Protein AF-A0A355EVW2-F1 (afdb_monomer_lite)

pLDDT: mean 81.89, std 12.01, range [52.44, 96.62]

Structure (mmCIF, N/CA/C/O backbone):
data_AF-A0A355EVW2-F1
#
_entry.id   AF-A0A355EVW2-F1
#
loop_
_atom_site.group_PDB
_atom_site.id
_atom_site.type_symbol
_atom_site.label_atom_id
_atom_site.label_alt_id
_atom_site.label_comp_id
_atom_site.label_asym_id
_atom_site.label_entity_id
_atom_site.label_seq_id
_atom_site.pdbx_PDB_ins_code
_atom_site.Cartn_x
_atom_site.Cartn_y
_atom_site.Cartn_z
_atom_site.occupancy
_atom_site.B_iso_or_equiv
_atom_site.auth_seq_id
_atom_site.auth_comp_id
_atom_site.auth_asym_id
_atom_site.auth_atom_id
_atom_site.pdbx_PDB_model_num
ATOM 1 N N . MET A 1 1 ? -16.256 -27.413 -37.150 1.00 53.38 1 MET A N 1
ATOM 2 C CA . MET A 1 1 ? -16.469 -27.461 -35.682 1.00 53.38 1 MET A CA 1
ATOM 3 C C . MET A 1 1 ? -15.636 -26.454 -34.868 1.00 53.38 1 MET A C 1
ATOM 5 O O . MET A 1 1 ? -16.034 -26.153 -33.753 1.00 53.38 1 MET A O 1
ATOM 9 N N . ALA A 1 2 ? -14.545 -25.864 -35.385 1.00 57.44 2 ALA A N 1
ATOM 10 C CA . ALA A 1 2 ? -13.715 -24.917 -34.615 1.00 57.44 2 ALA A CA 1
ATOM 11 C C . ALA A 1 2 ? -14.370 -23.542 -34.327 1.00 57.44 2 ALA A C 1
ATOM 13 O O . ALA A 1 2 ? -14.211 -23.025 -33.227 1.00 57.44 2 ALA A O 1
ATOM 14 N N . ARG A 1 3 ? -15.157 -22.977 -35.263 1.00 55.31 3 ARG A N 1
ATOM 15 C CA . ARG A 1 3 ? -15.756 -21.625 -35.135 1.00 55.31 3 ARG A CA 1
ATOM 16 C C . ARG A 1 3 ? -16.762 -21.470 -33.982 1.00 55.31 3 ARG A C 1
ATOM 18 O O . ARG A 1 3 ? -16.823 -20.407 -33.377 1.00 55.31 3 ARG A O 1
ATOM 25 N N . ALA A 1 4 ? -17.508 -22.524 -33.643 1.00 60.47 4 ALA A N 1
ATOM 26 C CA . ALA A 1 4 ? -18.504 -22.479 -32.565 1.00 60.47 4 ALA A CA 1
ATOM 27 C C . ALA A 1 4 ? -17.866 -22.425 -31.161 1.00 60.47 4 ALA A C 1
ATOM 29 O O . ALA A 1 4 ? -18.427 -21.848 -30.234 1.00 60.47 4 ALA A O 1
ATOM 30 N N . ARG A 1 5 ? -16.658 -22.988 -30.997 1.00 61.00 5 ARG A N 1
ATOM 31 C CA . ARG A 1 5 ? -15.937 -23.016 -29.711 1.00 61.00 5 ARG A CA 1
ATOM 32 C C . ARG A 1 5 ? -15.290 -21.666 -29.382 1.00 61.00 5 ARG A C 1
ATOM 34 O O . ARG A 1 5 ? -15.185 -21.308 -28.212 1.00 61.00 5 ARG A O 1
ATOM 41 N N . THR A 1 6 ? -14.884 -20.919 -30.411 1.00 63.94 6 THR A N 1
ATOM 42 C CA . THR A 1 6 ? -14.265 -19.591 -30.289 1.00 63.94 6 THR A CA 1
ATOM 43 C C . THR A 1 6 ? -15.282 -18.522 -29.889 1.00 63.94 6 THR A C 1
ATOM 45 O O . THR A 1 6 ? -14.971 -17.694 -29.039 1.00 63.94 6 THR A O 1
ATOM 48 N N . GLN A 1 7 ? -16.509 -18.583 -30.420 1.00 70.94 7 GLN A N 1
ATOM 49 C CA . GLN A 1 7 ? -17.586 -17.647 -30.062 1.00 70.94 7 GLN A CA 1
ATOM 50 C C . GLN A 1 7 ? -17.929 -17.722 -28.566 1.00 70.94 7 GLN A C 1
ATOM 52 O O . GLN A 1 7 ? -17.868 -16.712 -27.872 1.00 70.94 7 GLN A O 1
ATOM 57 N N . GLY A 1 8 ? -18.104 -18.929 -28.014 1.00 80.75 8 GLY A N 1
ATOM 58 C CA . GLY A 1 8 ? -18.384 -19.089 -26.582 1.00 80.75 8 GLY A CA 1
ATOM 59 C C . GLY A 1 8 ? -17.241 -18.667 -25.641 1.00 80.75 8 GLY A C 1
ATOM 60 O O . GLY A 1 8 ? -17.490 -18.383 -24.471 1.00 80.75 8 GLY A O 1
ATOM 61 N N . PHE A 1 9 ? -15.986 -18.628 -26.106 1.00 82.19 9 PHE A N 1
ATOM 62 C CA . PHE A 1 9 ? -14.862 -18.098 -25.319 1.00 82.19 9 PHE A CA 1
ATOM 63 C C . PHE A 1 9 ? -14.855 -16.567 -25.297 1.00 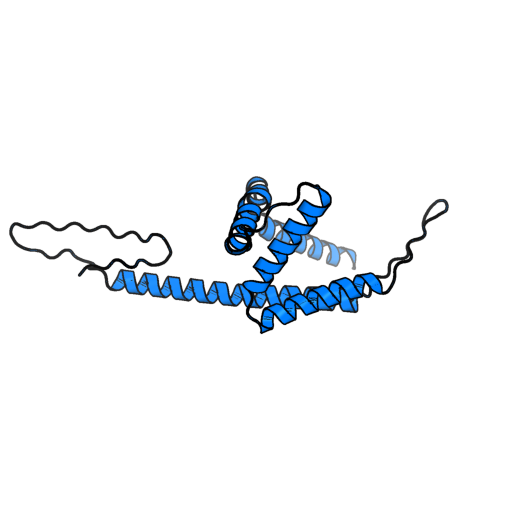82.19 9 PHE A C 1
ATOM 65 O O . PHE A 1 9 ? -14.680 -15.980 -24.230 1.00 82.19 9 PHE A O 1
ATOM 72 N N . LEU A 1 10 ? -15.114 -15.931 -26.441 1.00 84.56 10 LEU A N 1
ATOM 73 C CA . LEU A 1 10 ? -15.220 -14.475 -26.541 1.00 84.56 10 LEU A CA 1
ATOM 74 C C . LEU A 1 10 ? -16.389 -13.941 -25.704 1.00 84.56 10 LEU A C 1
ATOM 76 O O . LEU A 1 10 ? -16.204 -12.986 -24.956 1.00 84.56 10 LEU A O 1
ATOM 80 N N . ASP A 1 11 ? -17.536 -14.626 -25.708 1.00 86.44 11 ASP A N 1
ATOM 81 C CA . ASP A 1 11 ? -18.694 -14.250 -24.883 1.00 86.44 11 ASP A CA 1
ATOM 82 C C . ASP A 1 11 ? -18.424 -14.386 -23.374 1.00 86.44 11 ASP A C 1
ATOM 84 O O . ASP A 1 11 ? -18.995 -13.663 -22.553 1.00 86.44 11 ASP A O 1
ATOM 88 N N . ARG A 1 12 ? -17.555 -15.325 -22.973 1.00 84.62 12 ARG A N 1
ATOM 89 C CA . ARG A 1 12 ? -17.099 -15.457 -21.578 1.00 84.62 12 ARG A CA 1
ATOM 90 C C . ARG A 1 12 ? -16.122 -14.350 -21.200 1.00 84.62 12 ARG A C 1
ATOM 92 O O . ARG A 1 12 ? -16.288 -13.763 -20.137 1.00 84.62 12 ARG A O 1
ATOM 99 N N . LEU A 1 13 ? -15.155 -14.036 -22.063 1.00 86.19 13 LEU A N 1
ATOM 100 C CA . LEU A 1 13 ? -14.220 -12.931 -21.840 1.00 86.19 13 LEU A CA 1
ATOM 101 C C . LEU A 1 13 ? -14.939 -11.585 -21.778 1.00 86.19 13 LEU A C 1
ATOM 103 O O . LEU A 1 13 ? -14.628 -10.773 -20.917 1.00 86.19 13 LEU A O 1
ATOM 107 N N . GLN A 1 14 ? -15.921 -11.356 -22.648 1.00 86.62 14 GLN A N 1
ATOM 108 C CA . GLN A 1 14 ? -16.671 -10.106 -22.666 1.00 86.62 14 GLN A CA 1
ATOM 109 C C . GLN A 1 14 ? -17.565 -9.956 -21.430 1.00 86.62 14 GLN A C 1
ATOM 111 O O . GLN A 1 14 ? -17.717 -8.844 -20.930 1.00 86.62 14 GLN A O 1
ATOM 116 N N . ARG A 1 15 ? -18.143 -11.054 -20.919 1.00 86.81 15 ARG A N 1
ATOM 117 C CA . ARG A 1 15 ? -18.843 -11.048 -19.624 1.00 86.81 15 ARG A CA 1
ATOM 118 C C . ARG A 1 15 ? -17.885 -10.775 -18.475 1.00 86.81 15 ARG A C 1
ATOM 120 O O . ARG A 1 15 ? -18.097 -9.809 -17.766 1.00 86.81 15 ARG A O 1
ATOM 127 N N . PHE A 1 16 ? -16.781 -11.514 -18.383 1.00 84.38 16 PHE A N 1
ATOM 128 C CA . PHE A 1 16 ? -15.761 -11.292 -17.357 1.00 84.38 16 PHE A CA 1
ATOM 129 C C . PHE A 1 16 ? -15.231 -9.853 -17.360 1.00 84.38 16 PHE A C 1
ATOM 131 O O . PHE A 1 16 ? -15.160 -9.215 -16.317 1.00 84.38 16 PHE A O 1
ATOM 138 N N . PHE A 1 17 ? -14.892 -9.318 -18.536 1.00 83.12 17 PHE A N 1
ATOM 139 C CA . PHE A 1 17 ? -14.393 -7.954 -18.658 1.00 83.12 17 PHE A CA 1
ATOM 140 C C . PHE A 1 17 ? -15.451 -6.942 -18.229 1.00 83.12 17 PHE A C 1
ATOM 142 O O . PHE A 1 17 ? -15.124 -5.992 -17.527 1.00 83.12 17 PHE A O 1
ATOM 149 N N . ARG A 1 18 ? -16.718 -7.157 -18.605 1.00 83.06 18 ARG A N 1
ATOM 150 C CA . ARG A 1 18 ? -17.843 -6.324 -18.172 1.00 83.06 18 ARG A CA 1
ATOM 151 C C . ARG A 1 18 ? -18.035 -6.396 -16.662 1.00 83.06 18 ARG A C 1
ATOM 153 O O . ARG A 1 18 ? -18.143 -5.347 -16.057 1.00 83.06 18 ARG A O 1
ATOM 160 N N . ASP A 1 19 ? -18.002 -7.577 -16.060 1.00 83.38 19 ASP A N 1
ATOM 161 C CA . ASP A 1 19 ? -18.157 -7.758 -14.612 1.00 83.38 19 ASP A CA 1
ATOM 162 C C . ASP A 1 19 ? -16.993 -7.112 -13.838 1.00 83.38 19 ASP A C 1
ATOM 164 O O . ASP A 1 19 ? -17.207 -6.463 -12.819 1.00 83.38 19 ASP A O 1
ATOM 168 N N . TYR A 1 20 ? -15.767 -7.212 -14.364 1.00 78.25 20 TYR A N 1
ATOM 169 C CA . TYR A 1 20 ? -14.564 -6.618 -13.773 1.00 78.25 20 TYR A CA 1
ATOM 170 C C . TYR A 1 20 ? -14.529 -5.086 -13.903 1.00 78.25 20 TYR A C 1
ATOM 172 O O . TYR A 1 20 ? -14.093 -4.387 -12.991 1.00 78.25 20 TYR A O 1
ATOM 180 N N . THR A 1 21 ? -14.989 -4.546 -15.036 1.00 79.50 21 THR A N 1
ATOM 181 C CA . THR A 1 21 ? -14.953 -3.099 -15.323 1.00 79.50 21 THR A CA 1
ATOM 182 C C . THR A 1 21 ? -16.255 -2.369 -15.003 1.00 79.50 21 THR A C 1
ATOM 184 O O . THR A 1 21 ? -16.253 -1.141 -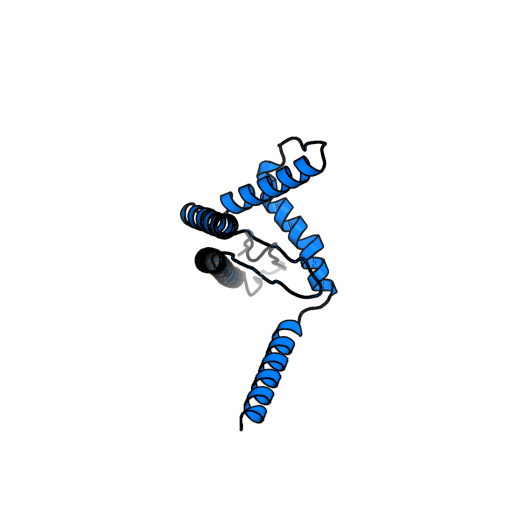14.980 1.00 79.50 21 THR A O 1
ATOM 187 N N . ALA A 1 22 ? -17.352 -3.072 -14.701 1.00 75.94 22 ALA A N 1
ATOM 188 C CA . ALA A 1 22 ? -18.663 -2.473 -14.426 1.00 75.94 22 ALA A CA 1
ATOM 189 C C . ALA A 1 22 ? -18.643 -1.473 -13.258 1.00 75.94 22 ALA A C 1
ATOM 191 O O . ALA A 1 22 ? -19.445 -0.543 -13.241 1.00 75.94 22 ALA A O 1
ATOM 192 N N . GLY A 1 23 ? -17.719 -1.636 -12.305 1.00 71.38 23 GLY A N 1
ATOM 193 C CA . GLY A 1 23 ? -17.519 -0.705 -11.190 1.00 71.38 23 GLY A CA 1
ATOM 194 C C . GLY A 1 23 ? -16.507 0.417 -11.451 1.00 71.38 23 GLY A C 1
ATOM 195 O O . GLY A 1 23 ? -16.335 1.278 -10.594 1.00 71.38 23 GLY A O 1
ATOM 196 N N . MET A 1 24 ? -15.813 0.429 -12.595 1.00 71.62 24 MET A N 1
ATOM 197 C CA . MET A 1 24 ? -14.724 1.374 -12.863 1.00 71.62 24 MET A CA 1
ATOM 198 C C . MET A 1 24 ? -15.226 2.604 -13.627 1.00 71.62 24 MET A C 1
ATOM 200 O O . MET A 1 24 ? -15.403 2.574 -14.844 1.00 71.62 24 MET A O 1
ATOM 204 N N . ASN A 1 25 ? -15.408 3.728 -12.929 1.00 79.62 25 ASN A N 1
ATOM 205 C CA . ASN A 1 25 ? -15.644 5.018 -13.577 1.00 79.62 25 ASN A CA 1
ATOM 206 C C . ASN A 1 25 ? -14.309 5.636 -14.039 1.00 79.62 25 ASN A C 1
ATOM 208 O O . ASN A 1 25 ? -13.293 5.543 -13.347 1.00 79.62 25 ASN A O 1
ATOM 212 N N . SER A 1 26 ? -14.301 6.357 -15.162 1.00 73.00 26 SER A N 1
ATOM 213 C CA . SER A 1 26 ? -13.119 7.103 -15.633 1.00 73.00 26 SER A CA 1
ATOM 214 C C . SER A 1 26 ? -12.638 8.144 -14.612 1.00 73.00 26 SER A C 1
ATOM 216 O O . SER A 1 26 ? -11.444 8.431 -14.513 1.00 73.00 26 SER A O 1
ATOM 218 N N . ARG A 1 27 ? -13.560 8.663 -13.791 1.00 78.25 27 ARG A N 1
ATOM 219 C CA . ARG A 1 27 ? -13.249 9.535 -12.648 1.00 78.25 27 ARG A CA 1
ATOM 220 C C . ARG A 1 27 ? -12.501 8.810 -11.529 1.00 78.25 27 ARG A C 1
ATOM 222 O O . ARG A 1 27 ? -11.626 9.418 -10.920 1.00 78.25 27 ARG A O 1
ATOM 229 N N . ASP A 1 28 ? -12.807 7.542 -11.278 1.00 75.56 28 ASP A N 1
ATOM 230 C CA . ASP A 1 28 ? -12.156 6.755 -10.225 1.00 75.56 28 ASP A CA 1
ATOM 231 C C . ASP A 1 28 ? -10.755 6.315 -10.656 1.00 75.56 28 ASP A C 1
ATOM 233 O O . ASP A 1 28 ? -9.809 6.435 -9.881 1.00 75.56 28 ASP A O 1
ATOM 237 N N . LEU A 1 29 ? -10.580 5.961 -11.935 1.00 75.56 29 LEU A N 1
ATOM 238 C CA . LEU A 1 29 ? -9.254 5.772 -12.533 1.00 75.56 29 LEU A CA 1
ATOM 239 C C . LEU A 1 29 ? -8.381 7.023 -12.390 1.00 75.56 29 LEU A C 1
ATOM 241 O O . LEU A 1 29 ? -7.224 6.936 -11.987 1.00 75.56 29 LEU A O 1
ATOM 245 N N . ARG A 1 30 ? -8.935 8.205 -12.677 1.00 78.00 30 ARG A N 1
ATOM 246 C CA . ARG A 1 30 ? -8.186 9.459 -12.550 1.00 78.00 30 ARG A CA 1
ATOM 247 C C . ARG A 1 30 ? -7.806 9.765 -11.098 1.00 78.00 30 ARG A C 1
ATOM 249 O O . ARG A 1 30 ? -6.690 10.209 -10.844 1.00 78.00 30 ARG A O 1
ATOM 256 N N . ARG A 1 31 ? -8.695 9.480 -10.141 1.00 77.12 31 ARG A N 1
ATOM 257 C CA . ARG A 1 31 ? -8.412 9.619 -8.701 1.00 77.12 31 ARG A CA 1
ATOM 258 C C . ARG A 1 31 ? -7.278 8.704 -8.239 1.00 77.12 31 ARG A C 1
ATOM 260 O O . ARG A 1 31 ? -6.411 9.181 -7.509 1.00 77.12 31 ARG A O 1
ATOM 267 N N . LEU A 1 32 ? -7.244 7.460 -8.724 1.00 77.31 32 LEU A N 1
ATOM 268 C CA . LEU A 1 32 ? -6.181 6.500 -8.422 1.00 77.31 32 LEU A CA 1
ATOM 269 C C . LEU A 1 32 ? -4.800 7.033 -8.845 1.00 77.31 32 LEU A C 1
ATOM 271 O O . LEU A 1 32 ? -3.840 6.979 -8.077 1.00 77.31 32 LEU A O 1
ATOM 275 N N . PHE A 1 33 ? -4.706 7.587 -10.058 1.00 75.44 33 PHE A N 1
ATOM 276 C CA . PHE A 1 33 ? -3.440 8.087 -10.603 1.00 75.44 33 PHE A CA 1
ATOM 277 C C . PHE A 1 33 ? -3.013 9.450 -10.050 1.00 75.44 33 PHE A C 1
ATOM 279 O O . PHE A 1 33 ? -1.820 9.673 -9.875 1.00 75.44 33 PHE A O 1
ATOM 286 N N . GLU A 1 34 ? -3.943 10.371 -9.790 1.00 79.38 34 GLU A N 1
ATOM 287 C CA . GLU A 1 34 ? -3.584 11.724 -9.344 1.00 79.38 34 GLU A CA 1
ATOM 288 C C . GLU A 1 34 ? -3.503 11.827 -7.816 1.00 79.38 34 GLU A C 1
ATOM 290 O O . GLU A 1 34 ? -2.508 12.310 -7.277 1.00 79.38 34 GLU A O 1
ATOM 295 N N . ARG A 1 35 ? -4.537 11.377 -7.096 1.00 73.75 35 ARG A N 1
ATOM 296 C CA . ARG A 1 35 ? -4.661 11.615 -5.651 1.00 73.75 35 ARG A CA 1
ATOM 297 C C . ARG A 1 35 ? -4.063 10.482 -4.833 1.00 73.75 35 ARG A C 1
ATOM 299 O O . ARG A 1 35 ? -3.284 10.746 -3.920 1.00 73.75 35 ARG A O 1
ATOM 306 N N . ASP A 1 36 ? -4.380 9.236 -5.169 1.00 75.50 36 ASP A N 1
ATOM 307 C CA . ASP A 1 36 ? -3.926 8.095 -4.369 1.00 75.50 36 ASP A CA 1
ATOM 308 C C . ASP A 1 36 ? -2.436 7.824 -4.567 1.00 75.50 36 ASP A C 1
ATOM 310 O O . ASP A 1 36 ? -1.732 7.571 -3.591 1.00 75.50 36 ASP A O 1
ATOM 314 N N . ALA A 1 37 ? -1.916 7.985 -5.788 1.00 77.56 37 ALA A N 1
ATOM 315 C CA . ALA A 1 37 ? -0.478 7.913 -6.043 1.00 77.56 37 ALA A CA 1
ATOM 316 C C . ALA A 1 37 ? 0.304 9.016 -5.305 1.00 77.56 37 ALA A C 1
ATOM 318 O O . ALA A 1 37 ? 1.353 8.739 -4.721 1.00 77.56 37 ALA A O 1
ATOM 319 N N . ALA A 1 38 ? -0.216 10.250 -5.275 1.00 78.56 38 ALA A N 1
ATOM 320 C CA . ALA A 1 38 ? 0.403 11.354 -4.541 1.00 78.56 38 ALA A CA 1
ATOM 321 C C . ALA A 1 38 ? 0.374 11.119 -3.022 1.00 78.56 38 ALA A C 1
ATOM 323 O O . ALA A 1 38 ? 1.383 11.324 -2.347 1.00 78.56 38 ALA A O 1
ATOM 324 N N . ASN A 1 39 ? -0.749 10.627 -2.491 1.00 80.06 39 ASN A N 1
ATOM 325 C CA . ASN A 1 39 ? -0.875 10.256 -1.082 1.00 80.06 39 ASN A CA 1
ATOM 326 C C . ASN A 1 39 ? 0.073 9.109 -0.715 1.00 80.06 39 ASN A C 1
ATOM 328 O O . ASN A 1 39 ? 0.766 9.182 0.298 1.00 80.06 39 ASN A O 1
ATOM 332 N N . ALA A 1 40 ? 0.142 8.069 -1.549 1.00 79.06 40 ALA A N 1
ATOM 333 C CA . ALA A 1 40 ? 1.049 6.945 -1.356 1.00 79.06 40 ALA A CA 1
ATOM 334 C C . ALA A 1 40 ? 2.505 7.417 -1.349 1.00 79.06 40 ALA A C 1
ATOM 336 O O . ALA A 1 40 ? 3.247 7.085 -0.426 1.00 79.06 40 ALA A O 1
ATOM 337 N N . TYR A 1 41 ? 2.896 8.251 -2.317 1.00 77.94 41 TYR A N 1
ATOM 338 C CA . TYR A 1 41 ? 4.225 8.851 -2.354 1.00 77.94 41 TYR A CA 1
ATOM 339 C C . TYR A 1 41 ? 4.513 9.652 -1.080 1.00 77.94 41 TYR A C 1
ATOM 341 O O . TYR A 1 41 ? 5.496 9.366 -0.405 1.00 77.94 41 TYR A O 1
ATOM 349 N N . ALA A 1 42 ? 3.624 10.566 -0.683 1.00 81.12 42 ALA A N 1
ATOM 350 C CA . ALA A 1 42 ? 3.786 11.372 0.527 1.00 81.12 42 ALA A CA 1
ATOM 351 C C . ALA A 1 42 ? 3.939 10.514 1.796 1.00 81.12 42 ALA A C 1
ATOM 353 O O . ALA A 1 42 ? 4.765 10.811 2.658 1.00 81.12 42 ALA A O 1
ATOM 354 N N . VAL A 1 43 ? 3.183 9.419 1.904 1.00 81.25 43 VAL A N 1
ATOM 355 C CA . VAL A 1 43 ? 3.251 8.465 3.022 1.00 81.25 43 VAL A CA 1
ATOM 356 C C . VAL A 1 43 ? 4.544 7.639 3.007 1.00 81.25 43 VAL A C 1
ATOM 358 O O . VAL A 1 43 ? 5.022 7.233 4.069 1.00 81.25 43 VAL A O 1
ATOM 361 N N . LEU A 1 44 ? 5.117 7.363 1.835 1.00 79.00 44 LEU A N 1
ATOM 362 C CA . LEU A 1 44 ? 6.395 6.656 1.685 1.00 79.00 44 LEU A CA 1
ATOM 363 C C . LEU A 1 44 ? 7.594 7.573 1.947 1.00 79.00 44 LEU A C 1
ATOM 365 O O . LEU A 1 44 ? 8.571 7.147 2.557 1.00 79.00 44 LEU A O 1
ATOM 369 N N . THR A 1 45 ? 7.516 8.835 1.528 1.00 75.75 45 THR A N 1
ATOM 370 C CA . THR A 1 45 ? 8.613 9.799 1.658 1.00 75.75 45 THR A CA 1
ATOM 371 C C . THR A 1 45 ? 8.561 10.621 2.938 1.00 75.75 45 THR A C 1
ATOM 373 O O . THR A 1 45 ? 9.495 11.376 3.186 1.00 75.75 45 THR A O 1
ATOM 376 N N . ARG A 1 46 ? 7.526 10.477 3.780 1.00 77.06 46 ARG A N 1
ATOM 377 C CA . ARG A 1 46 ? 7.363 11.242 5.033 1.00 77.06 46 ARG A CA 1
ATOM 378 C C . ARG A 1 46 ? 8.599 11.193 5.936 1.00 77.06 46 ARG A C 1
ATOM 380 O O . ARG A 1 46 ? 8.948 12.199 6.543 1.00 77.06 46 ARG A O 1
ATOM 387 N N . GLU A 1 47 ? 9.271 10.047 5.995 1.00 68.44 47 GLU A N 1
ATOM 388 C CA . GLU A 1 47 ? 10.483 9.849 6.804 1.00 68.44 47 GLU A CA 1
ATOM 389 C C . GLU A 1 47 ? 11.756 10.391 6.131 1.00 68.44 47 GLU A C 1
ATOM 391 O O . GLU A 1 47 ? 12.705 10.761 6.815 1.00 68.44 47 GLU A O 1
ATOM 396 N N . HIS A 1 48 ? 11.758 10.504 4.799 1.00 64.81 48 HIS A N 1
ATOM 397 C CA . HIS A 1 48 ? 12.915 10.907 3.991 1.00 64.81 48 HIS A CA 1
ATOM 398 C C . HIS A 1 48 ? 12.806 12.345 3.443 1.00 64.81 48 HIS A C 1
ATOM 400 O O . HIS A 1 48 ? 13.678 12.803 2.712 1.00 64.81 48 HIS A O 1
ATOM 406 N N . ALA A 1 49 ? 11.765 13.094 3.824 1.00 61.34 49 ALA A N 1
ATOM 407 C CA . ALA A 1 49 ? 11.455 14.441 3.327 1.00 61.34 49 ALA A CA 1
ATOM 408 C C . ALA A 1 49 ? 12.477 15.536 3.710 1.00 61.34 49 ALA A C 1
ATOM 410 O O . ALA A 1 49 ? 12.251 16.710 3.431 1.00 61.34 49 ALA A O 1
ATOM 411 N N . ARG A 1 50 ? 13.577 15.179 4.385 1.00 60.84 50 ARG A N 1
ATOM 412 C CA . ARG A 1 50 ? 14.615 16.115 4.849 1.00 60.84 50 ARG A CA 1
ATOM 413 C C . ARG A 1 50 ? 15.801 16.250 3.888 1.00 60.84 50 ARG A C 1
ATOM 415 O O . ARG A 1 50 ? 16.673 17.074 4.146 1.00 60.84 50 ARG A O 1
ATOM 422 N N . GLU A 1 51 ? 15.859 15.467 2.810 1.00 64.94 51 GLU A N 1
ATOM 423 C CA . GLU A 1 51 ? 16.911 15.621 1.800 1.00 64.94 51 GLU A CA 1
ATOM 424 C C . GLU A 1 51 ? 16.621 16.831 0.885 1.00 64.94 51 GLU A C 1
ATOM 426 O O . GLU A 1 51 ? 15.491 16.983 0.415 1.00 64.94 51 GLU A O 1
ATOM 431 N N . PRO A 1 52 ? 17.603 17.717 0.628 1.00 69.06 52 PRO A N 1
ATOM 432 C CA . PRO A 1 52 ? 17.407 18.864 -0.252 1.00 69.06 52 PRO A CA 1
ATOM 433 C C . PRO A 1 52 ? 17.142 18.411 -1.696 1.00 69.06 52 PRO A C 1
ATOM 435 O O . PRO A 1 52 ? 17.934 17.666 -2.276 1.00 69.06 52 PRO A O 1
ATOM 438 N N . GLU A 1 53 ? 16.043 18.889 -2.292 1.00 73.06 53 GLU A N 1
ATOM 439 C CA . GLU A 1 53 ? 15.685 18.551 -3.673 1.00 73.06 53 GLU A CA 1
ATOM 440 C C . GLU A 1 53 ? 16.714 19.132 -4.673 1.00 73.06 53 GLU A C 1
ATOM 442 O O . GLU A 1 53 ? 17.023 20.331 -4.631 1.00 73.06 53 GLU A O 1
ATOM 447 N N . PRO A 1 54 ? 17.250 18.323 -5.607 1.00 75.50 54 PRO A N 1
ATOM 448 C CA . PRO A 1 54 ? 18.142 18.815 -6.652 1.00 75.50 54 PRO A CA 1
ATOM 449 C C . PRO A 1 54 ? 17.383 19.680 -7.673 1.00 75.50 54 PRO A C 1
ATOM 451 O O . PRO A 1 54 ? 16.240 19.399 -8.020 1.00 75.50 54 PRO A O 1
ATOM 454 N N . ARG A 1 55 ? 18.046 20.718 -8.202 1.00 72.00 55 ARG A N 1
ATOM 455 C CA . ARG A 1 55 ? 17.443 21.682 -9.148 1.00 72.00 55 ARG A CA 1
ATOM 456 C C . ARG A 1 55 ? 17.323 21.171 -10.595 1.00 72.00 55 ARG A C 1
ATOM 458 O O . ARG A 1 55 ? 16.558 21.737 -11.368 1.00 72.00 55 ARG A O 1
ATOM 465 N N . ASP A 1 56 ? 18.050 20.112 -10.960 1.00 79.75 56 ASP A N 1
ATOM 466 C CA . ASP A 1 56 ? 18.071 19.560 -12.325 1.00 79.75 56 ASP A CA 1
ATOM 467 C C . ASP A 1 56 ? 16.919 18.570 -12.564 1.00 79.75 56 ASP A C 1
ATOM 469 O O . ASP A 1 56 ? 16.761 17.612 -11.808 1.00 79.75 56 ASP A O 1
ATOM 473 N N . GLY A 1 57 ? 16.176 18.715 -13.669 1.00 79.38 57 GLY A N 1
ATOM 474 C CA . GLY A 1 57 ? 14.960 17.928 -13.942 1.00 79.38 57 GLY A CA 1
ATOM 475 C C . GLY A 1 57 ? 15.144 16.401 -13.952 1.00 79.38 57 GLY A C 1
ATOM 476 O O . GLY A 1 57 ? 14.389 15.685 -13.296 1.00 79.38 57 GLY A O 1
ATOM 477 N N . ILE A 1 58 ? 16.172 15.877 -14.634 1.00 85.38 58 ILE A N 1
ATOM 478 C CA . ILE A 1 58 ? 16.427 14.420 -14.686 1.00 85.38 58 ILE A CA 1
ATOM 479 C C . ILE A 1 58 ? 16.885 13.894 -13.318 1.00 85.38 58 ILE A C 1
ATOM 481 O O . ILE A 1 58 ? 16.435 12.838 -12.869 1.00 85.38 58 ILE A O 1
ATOM 485 N N . LYS A 1 59 ? 17.752 14.642 -12.622 1.00 83.00 59 LYS A N 1
ATOM 486 C CA . LYS A 1 59 ? 18.230 14.263 -11.283 1.00 83.00 59 LYS A CA 1
ATOM 487 C C . LYS A 1 59 ? 17.095 14.299 -10.265 1.00 83.00 59 LYS A C 1
ATOM 489 O O . LYS A 1 59 ? 17.059 13.445 -9.388 1.00 83.00 59 LYS A O 1
ATOM 494 N N . LEU A 1 60 ? 16.150 15.225 -10.414 1.00 82.75 60 LEU A N 1
ATOM 495 C CA . LEU A 1 60 ? 14.943 15.298 -9.600 1.00 82.75 60 LEU A CA 1
ATOM 496 C C . LEU A 1 60 ? 14.052 14.069 -9.809 1.00 82.75 60 LEU A C 1
ATOM 498 O O . LEU A 1 60 ? 13.614 13.466 -8.832 1.00 82.75 60 LEU A O 1
ATOM 502 N N . TRP A 1 61 ? 13.830 13.644 -11.057 1.00 83.81 61 TRP A N 1
ATOM 503 C CA . TRP A 1 61 ? 13.051 12.432 -11.338 1.00 83.81 61 TRP A CA 1
ATOM 504 C C . TRP A 1 61 ? 13.711 11.166 -10.767 1.00 83.81 61 TRP A C 1
ATOM 506 O O . TRP A 1 61 ? 13.046 10.365 -10.105 1.00 83.81 61 TRP A O 1
ATOM 516 N N . LEU A 1 62 ? 15.027 11.013 -10.947 1.00 86.19 62 LEU A N 1
ATOM 517 C CA . LEU A 1 62 ? 15.786 9.896 -10.373 1.00 86.19 62 LEU A CA 1
ATOM 518 C C . LEU A 1 62 ? 15.765 9.917 -8.841 1.00 86.19 62 LEU A C 1
ATOM 520 O O . LEU A 1 62 ? 15.576 8.876 -8.216 1.00 86.19 62 LEU A O 1
ATOM 524 N N . HIS A 1 63 ? 15.920 11.095 -8.234 1.00 83.44 63 HIS A N 1
ATOM 525 C CA . HIS A 1 63 ? 15.868 11.274 -6.786 1.00 83.44 63 HIS A CA 1
ATOM 526 C C . HIS A 1 63 ? 14.504 10.858 -6.221 1.00 83.44 63 HIS A C 1
ATOM 528 O O . HIS A 1 63 ? 14.450 10.033 -5.311 1.00 83.44 63 HIS A O 1
ATOM 534 N N . ARG A 1 64 ? 13.399 11.328 -6.815 1.00 84.44 64 ARG A N 1
ATOM 535 C CA . ARG A 1 64 ? 12.036 10.947 -6.402 1.00 84.44 64 ARG A CA 1
ATOM 536 C C . ARG A 1 64 ? 11.774 9.453 -6.567 1.00 84.44 64 ARG A C 1
ATOM 538 O O . ARG A 1 64 ? 11.230 8.821 -5.666 1.00 84.44 64 ARG A O 1
ATOM 545 N N . THR A 1 65 ? 12.215 8.871 -7.682 1.00 84.19 65 THR A N 1
ATOM 546 C CA . THR A 1 65 ? 12.085 7.427 -7.939 1.00 84.19 65 THR A CA 1
ATOM 547 C C . THR A 1 65 ? 12.865 6.611 -6.907 1.00 84.19 65 THR A C 1
ATOM 549 O O . THR A 1 65 ? 12.337 5.654 -6.343 1.00 84.19 65 THR A O 1
ATOM 552 N N . ARG A 1 66 ? 14.098 7.025 -6.592 1.00 86.19 66 ARG A N 1
ATOM 553 C CA . ARG A 1 66 ? 14.934 6.399 -5.560 1.00 86.19 66 ARG A CA 1
ATOM 554 C C . ARG A 1 66 ? 14.300 6.504 -4.174 1.00 86.19 66 ARG A C 1
ATOM 556 O O . ARG A 1 66 ? 14.275 5.507 -3.461 1.00 86.19 66 ARG A O 1
ATOM 563 N N . LEU A 1 67 ? 13.781 7.672 -3.796 1.00 85.25 67 LEU A N 1
ATOM 564 C CA . LEU A 1 67 ? 13.114 7.872 -2.507 1.00 85.25 67 LEU A CA 1
ATOM 565 C C . LEU A 1 67 ? 11.853 7.016 -2.373 1.00 85.25 67 LEU A C 1
ATOM 567 O O . LEU A 1 67 ? 11.667 6.372 -1.344 1.00 85.25 67 LEU A O 1
ATOM 571 N N . ALA A 1 68 ? 11.021 6.953 -3.415 1.00 84.56 68 ALA A N 1
ATOM 572 C CA . ALA A 1 68 ? 9.846 6.086 -3.433 1.00 84.56 68 ALA A CA 1
ATOM 573 C C . ALA A 1 68 ? 10.237 4.607 -3.294 1.00 84.56 68 ALA A C 1
ATOM 575 O O . ALA A 1 68 ? 9.642 3.877 -2.503 1.00 84.56 68 ALA A O 1
ATOM 576 N N . PHE A 1 69 ? 11.272 4.180 -4.022 1.00 87.00 69 PHE A N 1
ATOM 577 C CA . PHE A 1 69 ? 11.799 2.821 -3.959 1.00 87.00 69 PHE A CA 1
ATOM 578 C C . PHE A 1 69 ? 12.325 2.466 -2.563 1.00 87.00 69 PHE A C 1
ATOM 580 O O . PHE A 1 69 ? 11.966 1.421 -2.020 1.00 87.00 69 PHE A O 1
ATOM 587 N N . LEU A 1 70 ? 13.143 3.336 -1.965 1.00 83.94 70 LEU A N 1
ATOM 588 C CA . LEU A 1 70 ? 13.670 3.137 -0.617 1.00 83.94 70 LEU A CA 1
ATOM 589 C C . LEU A 1 70 ? 12.537 3.127 0.410 1.00 83.94 70 LEU A C 1
ATOM 591 O O . LEU A 1 70 ? 12.450 2.188 1.194 1.00 83.94 70 LEU A O 1
ATOM 595 N N . GLY A 1 71 ? 11.622 4.096 0.355 1.00 84.38 71 GLY A N 1
ATOM 596 C CA . GLY A 1 71 ? 10.468 4.159 1.251 1.00 84.38 71 GLY A CA 1
ATOM 597 C C . GLY A 1 71 ? 9.597 2.902 1.181 1.00 84.38 71 GLY A C 1
ATOM 598 O O . GLY A 1 71 ? 9.204 2.368 2.216 1.00 84.38 71 GLY A O 1
ATOM 599 N N . LEU A 1 72 ? 9.343 2.375 -0.021 1.00 86.31 72 LEU A N 1
ATOM 600 C CA . LEU A 1 72 ? 8.600 1.123 -0.206 1.00 86.31 72 LEU A CA 1
ATOM 601 C C . LEU A 1 72 ? 9.372 -0.074 0.360 1.00 86.31 72 LEU A C 1
ATOM 603 O O . LEU A 1 72 ? 8.829 -0.866 1.125 1.00 86.31 72 LEU A O 1
ATOM 607 N N . SER A 1 73 ? 10.653 -0.174 0.010 1.00 85.81 73 SER A N 1
ATOM 608 C CA . SER A 1 73 ? 11.557 -1.234 0.450 1.00 85.81 73 SER A CA 1
ATOM 609 C C . SER A 1 73 ? 11.663 -1.298 1.978 1.00 85.81 73 SER A C 1
ATOM 611 O O . SER A 1 73 ? 11.626 -2.388 2.554 1.00 85.81 73 SER A O 1
ATOM 613 N N . TYR A 1 74 ? 11.724 -0.145 2.657 1.00 84.12 74 TYR A N 1
ATOM 614 C CA . TYR A 1 74 ? 11.829 -0.078 4.115 1.00 84.12 74 TYR A CA 1
ATOM 615 C C . TYR A 1 74 ? 10.548 -0.474 4.856 1.00 84.12 74 TYR A C 1
ATOM 617 O O . TYR A 1 74 ? 10.654 -1.019 5.954 1.00 84.12 74 TYR A O 1
ATOM 625 N N . LYS A 1 75 ? 9.369 -0.294 4.246 1.00 86.12 75 LYS A N 1
ATOM 626 C CA . LYS A 1 75 ? 8.086 -0.745 4.816 1.00 86.12 75 LYS A CA 1
ATOM 627 C C . LYS A 1 75 ? 7.852 -2.249 4.706 1.00 86.12 75 LYS A C 1
ATOM 629 O O . LYS A 1 75 ? 7.009 -2.787 5.414 1.00 86.12 75 LYS A O 1
ATOM 634 N N . LEU A 1 76 ? 8.601 -2.931 3.845 1.00 88.06 76 LEU A N 1
ATOM 635 C CA . LEU A 1 76 ? 8.581 -4.384 3.752 1.00 88.06 76 LEU A CA 1
ATOM 636 C C . LEU A 1 76 ? 9.460 -5.005 4.846 1.00 88.06 76 LEU A C 1
ATOM 638 O O . LEU A 1 76 ? 10.543 -4.497 5.165 1.00 88.06 76 LEU A O 1
ATOM 642 N N . SER A 1 77 ? 9.023 -6.156 5.371 1.00 90.12 77 SER A N 1
ATOM 643 C CA . SER A 1 77 ? 9.839 -6.972 6.278 1.00 90.12 77 SER A CA 1
ATOM 644 C C . SER A 1 77 ? 11.175 -7.362 5.619 1.00 90.12 77 SER A C 1
ATOM 646 O O . SER A 1 77 ? 11.243 -7.440 4.388 1.00 90.12 77 SER A O 1
ATOM 648 N N . PRO A 1 78 ? 12.247 -7.648 6.387 1.00 91.38 78 PRO A N 1
ATOM 649 C CA . PRO A 1 78 ? 13.566 -7.945 5.817 1.00 91.38 78 PRO A CA 1
ATOM 650 C C . PRO A 1 78 ? 13.548 -9.046 4.745 1.00 91.38 78 PRO A C 1
ATOM 652 O O . PRO A 1 78 ? 14.171 -8.900 3.696 1.00 91.38 78 PRO A O 1
ATOM 655 N N . ALA A 1 79 ? 12.767 -10.110 4.955 1.00 92.62 79 ALA A N 1
ATOM 656 C CA . ALA A 1 79 ? 12.614 -11.192 3.982 1.00 92.62 79 ALA A CA 1
ATOM 657 C C . ALA A 1 79 ? 11.887 -10.740 2.700 1.00 92.62 79 ALA A C 1
ATOM 659 O O . ALA A 1 79 ? 12.321 -11.056 1.592 1.00 92.62 79 ALA A O 1
ATOM 660 N N . ARG A 1 80 ? 10.808 -9.954 2.827 1.00 94.12 80 ARG A N 1
ATOM 661 C CA . ARG A 1 80 ? 10.061 -9.421 1.672 1.00 94.12 80 ARG A CA 1
ATOM 662 C C . ARG A 1 80 ? 10.872 -8.398 0.891 1.00 94.12 80 ARG A C 1
ATOM 664 O O . ARG A 1 80 ? 10.795 -8.361 -0.331 1.00 94.12 80 ARG A O 1
ATOM 671 N N . ARG A 1 81 ? 11.697 -7.613 1.583 1.00 93.50 81 ARG A N 1
ATOM 672 C CA . ARG A 1 81 ? 12.652 -6.698 0.961 1.00 93.50 81 ARG A CA 1
ATOM 673 C C . ARG A 1 81 ? 13.641 -7.443 0.071 1.00 93.50 81 ARG A C 1
ATOM 675 O O . ARG A 1 81 ? 13.862 -7.026 -1.060 1.00 93.50 81 ARG A O 1
ATOM 682 N N . LEU A 1 82 ? 14.204 -8.552 0.552 1.00 93.62 82 LEU A N 1
ATOM 683 C CA . LEU A 1 82 ? 15.098 -9.387 -0.255 1.00 93.62 82 LEU A CA 1
ATOM 684 C C . LEU A 1 82 ? 14.385 -9.936 -1.494 1.00 93.62 82 LEU A C 1
ATOM 686 O O . LEU A 1 82 ? 14.928 -9.834 -2.590 1.00 93.62 82 LEU A O 1
ATOM 690 N N . LEU A 1 83 ? 13.155 -10.440 -1.345 1.00 94.75 83 LEU A N 1
ATOM 691 C CA . LEU A 1 83 ? 12.345 -10.909 -2.473 1.00 94.75 83 LEU A CA 1
ATOM 692 C C . LEU A 1 83 ? 12.099 -9.794 -3.502 1.00 94.75 83 LEU A C 1
ATOM 694 O O . LEU A 1 83 ? 12.234 -10.027 -4.700 1.00 94.75 83 LEU A O 1
ATOM 698 N N . PHE A 1 84 ? 11.790 -8.580 -3.042 1.00 94.88 84 PHE A N 1
ATOM 699 C CA . PHE A 1 84 ? 11.605 -7.414 -3.903 1.00 94.88 84 PHE A CA 1
ATOM 700 C C . PHE A 1 84 ? 12.877 -7.063 -4.684 1.00 94.88 84 PHE A C 1
ATOM 702 O O . PHE A 1 84 ? 12.823 -6.879 -5.899 1.00 94.88 84 PHE A O 1
ATOM 709 N N . VAL A 1 85 ? 14.031 -7.018 -4.007 1.00 93.94 85 VAL A N 1
ATOM 710 C CA . VAL A 1 85 ? 15.321 -6.753 -4.661 1.00 93.94 85 VAL A CA 1
ATOM 711 C C . VAL A 1 85 ? 15.655 -7.853 -5.668 1.00 93.94 85 VAL A C 1
ATOM 713 O O . VAL A 1 85 ? 16.029 -7.535 -6.792 1.00 93.94 85 VAL A O 1
ATOM 716 N N . LEU A 1 86 ? 15.472 -9.129 -5.320 1.00 94.19 86 LEU A N 1
ATOM 717 C CA . LEU A 1 86 ? 15.685 -10.250 -6.242 1.00 94.19 86 LEU A CA 1
ATOM 718 C C . LEU A 1 86 ? 14.769 -10.163 -7.465 1.00 94.19 86 LEU A C 1
ATOM 720 O O . LEU A 1 86 ? 15.232 -10.357 -8.585 1.00 94.19 86 LEU A O 1
ATOM 724 N N . ALA A 1 87 ? 13.497 -9.812 -7.275 1.00 94.94 87 ALA A N 1
ATOM 725 C CA . ALA A 1 87 ? 12.560 -9.645 -8.377 1.00 94.94 87 ALA A CA 1
ATOM 726 C C . ALA A 1 87 ? 12.989 -8.519 -9.329 1.00 94.94 87 ALA A C 1
ATOM 728 O O . ALA A 1 87 ? 12.904 -8.681 -10.547 1.00 94.94 87 ALA A O 1
ATOM 729 N N . LEU A 1 88 ? 13.506 -7.407 -8.801 1.00 93.31 88 LEU A N 1
ATOM 730 C CA . LEU A 1 88 ? 14.077 -6.341 -9.625 1.00 93.31 88 LEU A CA 1
ATOM 731 C C . LEU A 1 88 ? 15.384 -6.751 -10.299 1.00 93.31 88 LEU A C 1
ATOM 733 O O . LEU A 1 88 ? 15.600 -6.395 -11.451 1.00 93.31 88 LEU A O 1
ATOM 737 N N . LEU A 1 89 ? 16.237 -7.527 -9.632 1.00 91.50 89 LEU A N 1
ATOM 738 C CA . LEU A 1 89 ? 17.436 -8.075 -10.261 1.00 91.50 89 LEU A CA 1
ATOM 739 C C . LEU A 1 89 ? 17.068 -9.001 -11.422 1.00 91.50 89 LEU A C 1
ATOM 741 O O . LEU A 1 89 ? 17.644 -8.862 -12.492 1.00 91.50 89 LEU A O 1
ATOM 745 N N . PHE A 1 90 ? 16.079 -9.883 -11.263 1.00 91.06 90 PHE A N 1
ATOM 746 C CA . PHE A 1 90 ? 15.581 -10.717 -12.360 1.00 91.06 90 PHE A CA 1
ATOM 747 C C . PHE A 1 90 ? 14.972 -9.881 -13.487 1.00 91.06 90 PHE A C 1
ATOM 749 O O . PHE A 1 90 ? 15.211 -10.177 -14.653 1.00 91.06 90 PHE A O 1
ATOM 756 N N . LEU A 1 91 ? 14.266 -8.794 -13.164 1.00 90.88 91 LEU A N 1
ATOM 757 C CA . LEU A 1 91 ? 13.766 -7.856 -14.169 1.00 90.88 91 LEU A CA 1
ATOM 758 C C . LEU A 1 91 ? 14.914 -7.235 -14.981 1.00 90.88 91 LEU A C 1
ATOM 760 O O . LEU A 1 91 ? 14.870 -7.218 -16.208 1.00 90.88 91 LEU A O 1
ATOM 764 N N . LEU A 1 92 ? 15.961 -6.762 -14.298 1.00 88.06 92 LEU A N 1
ATOM 765 C CA . LEU A 1 92 ? 17.138 -6.170 -14.933 1.00 88.06 92 LEU A CA 1
ATOM 766 C C . LEU A 1 92 ? 17.931 -7.206 -15.739 1.00 88.06 92 LEU A C 1
ATOM 768 O O . LEU A 1 92 ? 18.359 -6.911 -16.848 1.00 88.06 92 LEU A O 1
ATOM 772 N N . LEU A 1 93 ? 18.091 -8.427 -15.225 1.00 84.69 93 LEU A N 1
ATOM 773 C CA . LEU A 1 93 ? 18.758 -9.529 -15.926 1.00 84.69 93 LEU A CA 1
ATOM 774 C C . LEU A 1 93 ? 17.989 -9.984 -17.172 1.00 84.69 93 LEU A C 1
ATOM 776 O O . LEU A 1 93 ? 18.608 -10.369 -18.160 1.00 84.69 93 LEU A O 1
ATOM 780 N N . GLY A 1 94 ? 16.656 -9.912 -17.147 1.00 82.75 94 GLY A N 1
ATOM 781 C CA . GLY A 1 94 ? 15.829 -10.123 -18.334 1.00 82.75 94 GLY A CA 1
ATOM 782 C C . GLY A 1 94 ? 16.104 -9.087 -19.427 1.00 82.75 94 GLY A C 1
ATOM 783 O O . GLY A 1 94 ? 16.002 -9.404 -20.607 1.00 82.75 94 GLY A O 1
ATOM 784 N N . PHE A 1 95 ? 16.510 -7.875 -19.040 1.00 78.56 95 PHE A N 1
ATOM 785 C CA . PHE A 1 95 ? 16.822 -6.781 -19.958 1.00 78.56 95 PHE A CA 1
ATOM 786 C C . PHE A 1 95 ? 18.251 -6.837 -20.523 1.00 78.56 95 PHE A C 1
ATOM 788 O O . PHE A 1 95 ? 18.501 -6.315 -21.603 1.00 78.56 95 PHE A O 1
ATOM 795 N N . THR A 1 96 ? 19.204 -7.443 -19.806 1.00 69.69 96 THR A N 1
ATOM 796 C CA . THR A 1 96 ? 20.622 -7.462 -20.210 1.00 69.69 96 THR A CA 1
ATOM 797 C C . THR A 1 96 ? 20.995 -8.602 -21.149 1.00 69.69 96 THR A C 1
ATOM 799 O O . THR A 1 96 ? 22.109 -8.591 -21.671 1.00 69.69 96 THR A O 1
ATOM 802 N N . ARG A 1 97 ? 20.127 -9.609 -21.320 1.00 63.88 97 ARG A N 1
ATOM 803 C CA . ARG A 1 97 ? 20.525 -10.879 -21.938 1.00 63.88 97 ARG A CA 1
ATOM 804 C C . ARG A 1 97 ? 20.470 -10.905 -23.460 1.00 63.88 97 ARG A C 1
ATOM 806 O O . ARG A 1 97 ? 21.348 -11.558 -23.995 1.00 63.88 97 ARG A O 1
ATOM 813 N N . ASP A 1 98 ? 19.610 -10.145 -24.137 1.00 62.03 98 ASP A N 1
ATOM 814 C CA . ASP A 1 98 ? 19.598 -10.086 -25.604 1.00 62.03 98 ASP A CA 1
ATOM 815 C C . ASP A 1 98 ? 18.979 -8.761 -26.075 1.00 62.03 98 ASP A C 1
ATOM 817 O O . ASP A 1 98 ? 17.880 -8.397 -25.672 1.00 62.03 98 ASP A O 1
ATOM 821 N N . LEU A 1 99 ? 19.687 -7.985 -26.896 1.00 53.78 99 LEU A N 1
ATOM 822 C CA . LEU A 1 99 ? 19.160 -6.730 -27.439 1.00 53.78 99 LEU A CA 1
ATOM 823 C C . LEU A 1 99 ? 19.702 -6.532 -28.856 1.00 53.78 99 LEU A C 1
ATOM 825 O O . LEU A 1 99 ? 20.680 -5.822 -29.061 1.00 53.78 99 LEU A O 1
ATOM 829 N N . GLU A 1 100 ? 19.051 -7.153 -29.843 1.00 53.88 100 GLU A N 1
ATOM 830 C CA . GLU A 1 100 ? 19.221 -6.788 -31.253 1.00 53.88 100 GLU A CA 1
ATOM 831 C C . GLU A 1 100 ? 17.867 -6.555 -31.928 1.00 53.88 100 GLU A C 1
ATOM 833 O O . GLU A 1 100 ? 17.126 -7.475 -32.263 1.00 53.88 100 GLU A O 1
ATOM 838 N N . VAL A 1 101 ? 17.570 -5.274 -32.156 1.00 54.84 101 VAL A N 1
ATOM 839 C CA . VAL A 1 101 ? 16.470 -4.795 -32.995 1.00 54.84 101 VAL A CA 1
ATOM 840 C C . VAL A 1 101 ? 17.087 -4.214 -34.269 1.00 54.84 101 VAL A C 1
ATOM 842 O O . VAL A 1 101 ? 17.659 -3.127 -34.228 1.00 54.84 101 VAL A O 1
ATOM 845 N N . VAL A 1 102 ? 16.952 -4.896 -35.415 1.00 54.47 102 VAL A N 1
ATOM 846 C CA . VAL A 1 102 ? 17.229 -4.303 -36.738 1.00 54.47 102 VAL A CA 1
ATOM 847 C C . VAL A 1 102 ? 16.074 -4.567 -37.695 1.00 54.47 102 VAL A C 1
ATOM 849 O O . VAL A 1 102 ? 15.931 -5.656 -38.251 1.00 54.47 102 VAL A O 1
ATOM 852 N N . PHE A 1 103 ? 15.320 -3.506 -37.978 1.00 52.44 103 PHE A N 1
ATOM 853 C CA . PHE A 1 103 ? 14.436 -3.429 -39.134 1.00 52.44 103 PHE A CA 1
ATOM 854 C C . PHE A 1 103 ? 14.933 -2.379 -40.112 1.00 52.44 103 PHE A C 1
ATOM 856 O O . PHE A 1 103 ? 14.747 -1.183 -39.906 1.00 52.44 103 PHE A O 1
ATOM 863 N N . SER A 1 104 ? 15.507 -2.839 -41.218 1.00 60.00 104 SER A N 1
ATOM 864 C CA . SER A 1 104 ? 15.623 -2.046 -42.434 1.00 60.00 104 SER A CA 1
ATOM 865 C C . SER A 1 104 ? 15.186 -2.889 -43.632 1.00 60.00 104 SER A C 1
ATOM 867 O O . SER A 1 104 ? 15.411 -4.103 -43.660 1.00 60.00 104 SER A O 1
ATOM 869 N N . THR A 1 105 ? 14.581 -2.179 -44.587 1.00 56.16 105 THR A N 1
ATOM 870 C CA . THR A 1 105 ? 14.005 -2.575 -45.882 1.00 56.16 105 THR A CA 1
ATOM 871 C C . THR A 1 105 ? 12.509 -2.912 -45.863 1.00 56.16 105 THR A C 1
ATOM 873 O O . THR A 1 105 ? 12.030 -3.705 -45.060 1.00 56.16 105 THR A O 1
ATOM 876 N N . GLU A 1 106 ? 11.780 -2.284 -46.787 1.00 59.84 106 GLU A N 1
ATOM 877 C CA . GLU A 1 106 ? 10.361 -2.458 -47.125 1.00 59.84 106 GLU A CA 1
ATOM 878 C C . GLU A 1 106 ? 9.896 -3.947 -47.141 1.00 59.84 106 GLU A C 1
ATOM 880 O O . GLU A 1 106 ? 9.802 -4.560 -48.194 1.00 59.84 106 GLU A O 1
ATOM 885 N N . ARG A 1 107 ? 9.500 -4.625 -46.054 1.00 58.66 107 ARG A N 1
ATOM 886 C CA . ARG A 1 107 ? 8.596 -4.133 -45.008 1.00 58.66 107 ARG A CA 1
ATOM 887 C C . ARG A 1 107 ? 8.671 -4.807 -43.624 1.00 58.66 107 ARG A C 1
ATOM 889 O O . ARG A 1 107 ? 7.966 -4.303 -42.762 1.00 58.66 107 ARG A O 1
ATOM 896 N N . VAL A 1 108 ? 9.421 -5.883 -43.330 1.00 58.47 108 VAL A N 1
ATOM 897 C CA . VAL A 1 108 ? 9.395 -6.500 -41.968 1.00 58.47 108 VAL A CA 1
ATOM 898 C C . VAL A 1 108 ? 10.660 -7.327 -41.640 1.00 58.47 108 VAL A C 1
ATOM 900 O O . VAL A 1 108 ? 11.033 -8.210 -42.403 1.00 58.47 108 VAL A O 1
ATOM 903 N N . ARG A 1 109 ? 11.257 -7.106 -40.459 1.00 52.91 109 ARG A N 1
ATOM 904 C CA . ARG A 1 109 ? 12.300 -7.901 -39.764 1.00 52.91 109 ARG A CA 1
ATOM 905 C C . ARG A 1 109 ? 12.159 -7.836 -38.223 1.00 52.91 109 ARG A C 1
ATOM 907 O O . ARG A 1 109 ? 12.891 -7.098 -37.583 1.00 52.91 109 ARG A O 1
ATOM 914 N N . ILE A 1 110 ? 11.236 -8.581 -37.606 1.00 58.47 110 ILE A N 1
ATOM 915 C CA . ILE A 1 110 ? 11.085 -8.618 -36.130 1.00 58.47 110 ILE A CA 1
ATOM 916 C C . ILE A 1 110 ? 12.132 -9.543 -35.510 1.00 58.47 110 ILE A C 1
ATOM 918 O O . ILE A 1 110 ? 12.130 -10.733 -35.811 1.00 58.47 110 ILE A O 1
ATOM 922 N N . LEU A 1 111 ? 12.948 -9.017 -34.595 1.00 54.50 111 LEU A N 1
ATOM 923 C CA . LEU A 1 111 ? 13.724 -9.811 -33.641 1.00 54.50 111 LEU A CA 1
ATOM 924 C C . LEU A 1 111 ? 13.548 -9.215 -32.238 1.00 54.50 111 LEU A C 1
ATOM 926 O O . LEU A 1 111 ? 13.686 -8.008 -32.043 1.00 54.50 111 LEU A O 1
ATOM 930 N N . VAL A 1 112 ? 13.127 -10.062 -31.301 1.00 57.75 112 VAL A N 1
ATOM 931 C CA . VAL A 1 112 ? 12.769 -9.731 -29.919 1.00 57.75 112 VAL A CA 1
ATOM 932 C C . VAL A 1 112 ? 13.295 -10.872 -29.069 1.00 57.75 112 VAL A C 1
ATOM 934 O O . VAL A 1 112 ? 12.784 -11.986 -29.178 1.00 57.75 112 VAL A O 1
ATOM 937 N N . ASP A 1 113 ? 14.277 -10.601 -28.223 1.00 61.53 113 ASP A N 1
ATOM 938 C CA . ASP A 1 113 ? 14.648 -11.520 -27.160 1.00 61.53 113 ASP A CA 1
ATOM 939 C C . ASP A 1 113 ? 14.803 -10.733 -25.860 1.00 61.53 113 ASP A C 1
ATOM 941 O O . ASP A 1 113 ? 15.313 -9.622 -25.818 1.00 61.53 113 ASP A O 1
ATOM 945 N N . PHE A 1 114 ? 14.182 -11.282 -24.833 1.00 60.56 114 PHE A N 1
ATOM 946 C CA . PHE A 1 114 ? 13.932 -10.689 -23.531 1.00 60.56 114 PHE A CA 1
ATOM 947 C C . PHE A 1 114 ? 13.727 -11.878 -22.605 1.00 60.56 114 PHE A C 1
ATOM 949 O O . PHE A 1 114 ? 12.595 -12.132 -22.196 1.00 60.56 114 PHE A O 1
ATOM 956 N N . SER A 1 115 ? 14.790 -12.674 -22.404 1.00 73.44 115 SER A N 1
ATOM 957 C CA . SER A 1 115 ? 14.816 -13.957 -21.681 1.00 73.44 115 SER A CA 1
ATOM 958 C C . SER A 1 115 ? 13.560 -14.188 -20.817 1.00 73.44 115 SER A C 1
ATOM 960 O O . SER A 1 115 ? 13.505 -13.741 -19.660 1.00 73.44 115 SER A O 1
ATOM 962 N N . PRO A 1 116 ? 12.514 -14.850 -21.369 1.00 81.88 116 PRO A N 1
ATOM 963 C CA . PRO A 1 116 ? 11.185 -14.903 -20.752 1.00 81.88 116 PRO A CA 1
ATOM 964 C C . PRO A 1 116 ? 11.208 -15.517 -19.359 1.00 81.88 116 PRO A C 1
ATOM 966 O O . PRO A 1 116 ? 10.356 -15.225 -18.525 1.00 81.88 116 PRO A O 1
ATOM 969 N N . PHE A 1 117 ? 12.214 -16.348 -19.097 1.00 85.56 117 PHE A N 1
ATOM 970 C CA . PHE A 1 117 ? 12.464 -16.961 -17.808 1.00 85.56 117 PHE A CA 1
ATOM 971 C C . PHE A 1 117 ? 12.634 -15.924 -16.690 1.00 85.56 117 PHE A C 1
ATOM 973 O O . PHE A 1 117 ? 11.903 -15.974 -15.701 1.00 85.56 117 PHE A O 1
ATOM 980 N N . TRP A 1 118 ? 13.547 -14.959 -16.846 1.00 87.81 118 TRP A N 1
ATOM 981 C CA . TRP A 1 118 ? 13.831 -13.979 -15.794 1.00 87.81 118 TRP A CA 1
ATOM 982 C C . TRP A 1 118 ? 12.678 -12.993 -15.598 1.00 87.81 118 TRP A C 1
ATOM 984 O O . TRP A 1 118 ? 12.343 -12.664 -14.460 1.00 87.81 118 TRP A O 1
ATOM 994 N N . PHE A 1 119 ? 12.005 -12.592 -16.680 1.00 88.56 119 PHE A N 1
ATOM 995 C CA . PHE A 1 119 ? 10.791 -11.777 -16.591 1.00 88.56 119 PHE A CA 1
ATOM 996 C C . PHE A 1 119 ? 9.647 -12.515 -15.902 1.00 88.56 119 PHE A C 1
ATOM 998 O O . PHE A 1 119 ? 8.996 -11.946 -15.031 1.00 88.56 119 PHE A O 1
ATOM 1005 N N . THR A 1 120 ? 9.426 -13.786 -16.243 1.00 90.88 120 THR A N 1
ATOM 1006 C CA . THR A 1 120 ? 8.399 -14.609 -15.591 1.00 90.88 120 THR A CA 1
ATOM 1007 C C . THR A 1 120 ? 8.717 -14.774 -14.110 1.00 90.88 120 THR 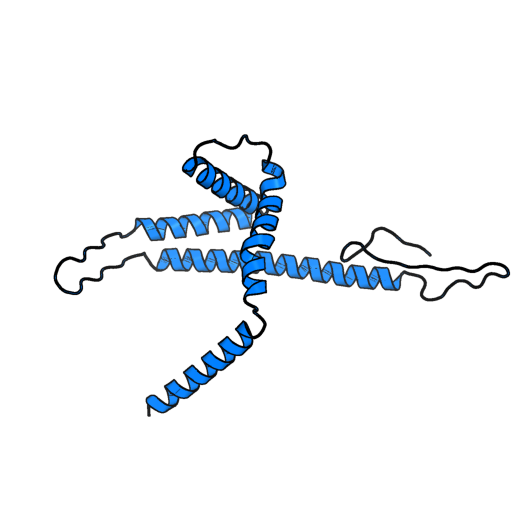A C 1
ATOM 1009 O O . THR A 1 120 ? 7.832 -14.615 -13.274 1.00 90.88 120 THR A O 1
ATOM 1012 N N . LEU A 1 121 ? 9.982 -15.019 -13.764 1.00 93.12 121 LEU A N 1
ATOM 1013 C CA . LEU A 1 121 ? 10.412 -15.137 -12.375 1.00 93.12 121 LEU A CA 1
ATOM 1014 C C . LEU A 1 121 ? 10.230 -13.821 -11.607 1.00 93.12 121 LEU A C 1
ATOM 1016 O O . LEU A 1 121 ? 9.728 -13.839 -10.486 1.00 93.12 121 LEU A O 1
ATOM 1020 N N . SER A 1 122 ? 10.576 -12.685 -12.218 1.00 94.44 122 SER A N 1
ATOM 1021 C CA . SER A 1 122 ? 10.338 -11.353 -11.655 1.00 94.44 122 SER A CA 1
ATOM 1022 C C . SER A 1 122 ? 8.848 -11.093 -11.430 1.00 94.44 122 SER A C 1
ATOM 1024 O O . SER A 1 122 ? 8.445 -10.723 -10.328 1.00 94.44 122 SER A O 1
ATOM 1026 N N . PHE A 1 123 ? 8.020 -11.352 -12.444 1.00 94.94 123 PHE A N 1
ATOM 1027 C CA . PHE A 1 123 ? 6.575 -11.176 -12.377 1.00 94.94 123 PHE A CA 1
ATOM 1028 C C . PHE A 1 123 ? 5.966 -12.031 -11.265 1.00 94.94 123 PHE A C 1
ATOM 1030 O O . PHE A 1 123 ? 5.291 -11.495 -10.392 1.00 94.94 123 PHE A O 1
ATOM 1037 N N . LEU A 1 124 ? 6.275 -13.331 -11.226 1.00 96.25 124 LEU A N 1
ATOM 1038 C CA . LEU A 1 124 ? 5.789 -14.235 -10.183 1.00 96.25 124 LEU A CA 1
ATOM 1039 C C . LEU A 1 124 ? 6.265 -13.813 -8.791 1.00 96.25 124 LEU A C 1
ATOM 1041 O O . LEU A 1 124 ? 5.474 -13.841 -7.851 1.00 96.25 124 LEU A O 1
ATOM 1045 N N . ALA A 1 125 ? 7.522 -13.386 -8.649 1.00 96.19 125 ALA A N 1
ATOM 1046 C CA . ALA A 1 125 ? 8.053 -12.912 -7.376 1.00 96.19 125 ALA A CA 1
ATOM 1047 C C . ALA A 1 125 ? 7.343 -11.634 -6.895 1.00 96.19 125 ALA A C 1
ATOM 1049 O O . ALA A 1 125 ? 6.982 -11.549 -5.722 1.00 96.19 125 ALA A O 1
ATOM 1050 N N . LEU A 1 126 ? 7.085 -10.669 -7.786 1.00 96.25 126 LEU A N 1
ATOM 1051 C CA . LEU A 1 126 ? 6.335 -9.452 -7.457 1.00 96.25 126 LEU A CA 1
ATOM 1052 C C . LEU A 1 126 ? 4.862 -9.745 -7.158 1.00 96.25 126 LEU A C 1
ATOM 1054 O O . LEU A 1 126 ? 4.322 -9.200 -6.199 1.00 96.25 126 LEU A O 1
ATOM 1058 N N . THR A 1 127 ? 4.213 -10.624 -7.927 1.00 96.62 127 THR A N 1
ATOM 1059 C CA . THR A 1 127 ? 2.831 -11.053 -7.667 1.00 96.62 127 THR A CA 1
ATOM 1060 C C . THR A 1 127 ? 2.724 -11.779 -6.330 1.00 96.62 127 THR A C 1
ATOM 1062 O O . THR A 1 127 ? 1.801 -11.517 -5.564 1.00 96.62 127 THR A O 1
ATOM 1065 N N . TYR A 1 128 ? 3.681 -12.650 -6.012 1.00 96.31 128 TYR A N 1
ATOM 1066 C CA . TYR A 1 128 ? 3.726 -13.336 -4.727 1.00 96.31 128 TYR A CA 1
ATOM 1067 C C . TYR A 1 128 ? 3.961 -12.359 -3.570 1.00 96.31 128 TYR A C 1
ATOM 1069 O O . TYR A 1 128 ? 3.268 -12.427 -2.558 1.00 96.31 128 TYR A O 1
ATOM 1077 N N . LEU A 1 129 ? 4.876 -11.398 -3.732 1.00 95.75 129 LEU A N 1
ATOM 1078 C CA . LEU A 1 129 ? 5.092 -10.338 -2.749 1.00 95.75 129 LEU A CA 1
ATOM 1079 C C . LEU A 1 129 ? 3.818 -9.520 -2.513 1.00 95.75 129 LEU A C 1
ATOM 1081 O O . LEU A 1 129 ? 3.461 -9.270 -1.363 1.00 95.75 129 LEU A O 1
ATOM 1085 N N . LEU A 1 130 ? 3.120 -9.141 -3.587 1.00 95.44 130 LEU A N 1
ATOM 1086 C CA . LEU A 1 130 ? 1.845 -8.433 -3.509 1.00 95.44 130 LEU A CA 1
ATOM 1087 C C . LEU A 1 130 ? 0.790 -9.266 -2.771 1.00 95.44 130 LEU A C 1
ATOM 1089 O O . LEU A 1 130 ? 0.075 -8.726 -1.934 1.00 95.44 130 LEU A O 1
ATOM 1093 N N . ALA A 1 131 ? 0.713 -10.570 -3.045 1.00 95.81 131 ALA A N 1
ATOM 1094 C CA . ALA A 1 131 ? -0.206 -11.472 -2.360 1.00 95.81 131 ALA A CA 1
ATOM 1095 C C . ALA A 1 131 ? 0.095 -11.559 -0.855 1.00 95.81 131 ALA A C 1
ATOM 1097 O O . ALA A 1 131 ? -0.826 -11.468 -0.048 1.00 95.81 131 ALA A O 1
ATOM 1098 N N . LEU A 1 132 ? 1.370 -11.673 -0.468 1.00 94.56 132 LEU A N 1
ATOM 1099 C CA . LEU A 1 132 ? 1.781 -11.685 0.939 1.00 94.56 132 LEU A CA 1
ATOM 1100 C C . LEU A 1 132 ? 1.407 -10.386 1.660 1.00 94.56 132 LEU A C 1
ATOM 1102 O O . LEU A 1 132 ? 0.860 -10.425 2.758 1.00 94.56 132 LEU A O 1
ATOM 1106 N N . GLU A 1 133 ? 1.683 -9.241 1.039 1.00 94.75 133 GLU A N 1
ATOM 1107 C CA . GLU A 1 133 ? 1.338 -7.932 1.596 1.00 94.75 133 GLU A CA 1
ATOM 1108 C C . GLU A 1 133 ? -0.184 -7.738 1.700 1.00 94.75 133 GLU A C 1
ATOM 1110 O O . GLU A 1 133 ? -0.679 -7.191 2.683 1.00 94.75 133 GLU A O 1
ATOM 1115 N N . LEU A 1 134 ? -0.942 -8.219 0.711 1.00 95.50 134 LEU A N 1
ATOM 1116 C CA . LEU A 1 134 ? -2.401 -8.159 0.728 1.00 95.50 134 LEU A CA 1
ATOM 1117 C C . LEU A 1 134 ? -2.992 -9.019 1.849 1.00 95.50 134 LEU A C 1
ATOM 1119 O O . LEU A 1 134 ? -3.886 -8.556 2.550 1.00 95.50 134 LEU A O 1
ATOM 1123 N N . VAL A 1 135 ? -2.494 -10.245 2.033 1.00 95.81 135 VAL A N 1
ATOM 1124 C CA . VAL A 1 135 ? -2.962 -11.151 3.094 1.00 95.81 135 VAL A CA 1
ATOM 1125 C C . VAL A 1 135 ? -2.766 -10.526 4.470 1.00 95.81 135 VAL A C 1
ATOM 1127 O O . VAL A 1 135 ? -3.686 -10.556 5.283 1.00 95.81 135 VAL A O 1
ATOM 1130 N N . ASP A 1 136 ? -1.608 -9.920 4.724 1.00 93.62 136 ASP A N 1
ATOM 1131 C CA . ASP A 1 136 ? -1.356 -9.241 5.995 1.00 93.62 136 ASP A CA 1
ATOM 1132 C C . ASP A 1 136 ? -2.314 -8.071 6.219 1.00 93.62 136 ASP A C 1
ATOM 1134 O O . ASP A 1 136 ? -2.872 -7.930 7.304 1.00 93.62 136 ASP A O 1
ATOM 1138 N N . ARG A 1 137 ? -2.558 -7.255 5.186 1.00 93.00 137 ARG A N 1
ATOM 1139 C CA . ARG A 1 137 ? -3.506 -6.137 5.286 1.00 93.00 137 ARG A CA 1
ATOM 1140 C C . ARG A 1 137 ? -4.931 -6.600 5.552 1.00 93.00 137 ARG A C 1
ATOM 1142 O O . ARG A 1 137 ? -5.629 -5.961 6.331 1.00 93.00 137 ARG A O 1
ATOM 1149 N N . VAL A 1 138 ? -5.357 -7.689 4.912 1.00 95.25 138 VAL A N 1
ATOM 1150 C CA . VAL A 1 138 ? -6.679 -8.279 5.152 1.00 95.25 138 VAL A CA 1
ATOM 1151 C C . VAL A 1 138 ? -6.777 -8.780 6.589 1.00 95.25 138 VAL A C 1
ATOM 1153 O O . VAL A 1 138 ? -7.726 -8.420 7.270 1.00 95.25 138 VAL A O 1
ATOM 1156 N N . ARG A 1 139 ? -5.766 -9.500 7.092 1.00 95.06 139 ARG A N 1
ATOM 1157 C CA . ARG A 1 139 ? -5.745 -9.972 8.487 1.00 95.06 139 ARG A CA 1
ATOM 1158 C C . ARG A 1 139 ? -5.852 -8.832 9.494 1.00 95.06 139 ARG A C 1
ATOM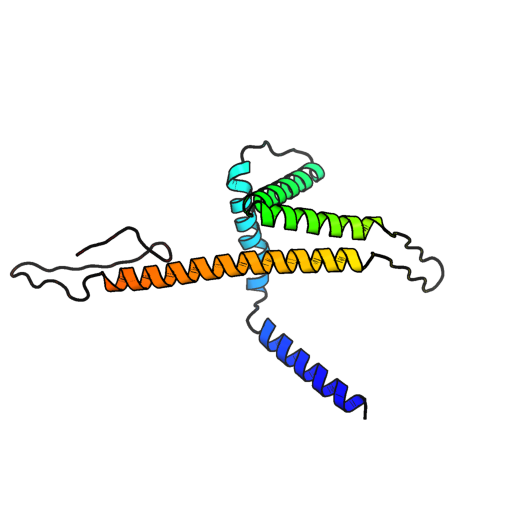 1160 O O . ARG A 1 139 ? -6.695 -8.896 10.376 1.00 95.06 139 ARG A O 1
ATOM 1167 N N . VAL A 1 140 ? -5.050 -7.779 9.332 1.00 95.06 140 VAL A N 1
ATOM 1168 C CA . VAL A 1 140 ? -5.096 -6.610 10.227 1.00 95.06 140 VAL A CA 1
ATOM 1169 C C . VAL A 1 140 ? -6.468 -5.939 10.184 1.00 95.06 140 VAL A C 1
ATOM 1171 O O . VAL A 1 140 ? -7.000 -5.560 11.221 1.00 95.06 140 VAL A O 1
ATOM 1174 N N . ARG A 1 141 ? -7.067 -5.800 8.997 1.00 94.75 141 ARG A N 1
ATOM 1175 C CA . ARG A 1 141 ? -8.419 -5.244 8.868 1.00 94.75 141 ARG A CA 1
ATOM 1176 C C . ARG A 1 141 ? -9.450 -6.108 9.596 1.00 94.75 141 ARG A C 1
ATOM 1178 O O . ARG A 1 141 ? -10.275 -5.561 10.317 1.00 94.75 141 ARG A O 1
ATOM 1185 N N . ASP A 1 142 ? -9.397 -7.423 9.412 1.00 94.94 142 ASP A N 1
ATOM 1186 C CA . ASP A 1 142 ? -10.341 -8.350 10.037 1.00 94.94 142 ASP A CA 1
ATOM 1187 C C . ASP A 1 142 ? -10.179 -8.338 11.575 1.00 94.94 142 ASP A C 1
ATOM 1189 O O . ASP A 1 142 ? -11.168 -8.315 12.302 1.00 94.94 142 ASP A O 1
ATOM 1193 N N . GLU A 1 143 ? -8.946 -8.245 12.090 1.00 96.12 143 GLU A N 1
ATOM 1194 C CA . GLU A 1 143 ? -8.674 -8.056 13.526 1.00 96.12 143 GLU A CA 1
ATOM 1195 C C . GLU A 1 143 ? -9.262 -6.742 14.067 1.00 96.12 143 GLU A C 1
ATOM 1197 O O . GLU A 1 143 ? -9.856 -6.725 15.147 1.00 96.12 143 GLU A O 1
ATOM 1202 N N . LEU A 1 144 ? -9.138 -5.640 13.318 1.00 95.06 144 LEU A N 1
ATOM 1203 C CA . LEU A 1 144 ? -9.731 -4.352 13.689 1.00 95.06 144 LEU A CA 1
ATOM 1204 C C . LEU A 1 144 ? -11.263 -4.393 13.679 1.00 95.06 144 LEU A C 1
ATOM 1206 O O . LEU A 1 144 ? -11.898 -3.762 14.523 1.00 95.06 144 LEU A O 1
ATOM 1210 N N . GLU A 1 145 ? -11.861 -5.136 12.750 1.00 93.69 145 GLU A N 1
ATOM 1211 C CA . GLU A 1 145 ? -13.311 -5.309 12.680 1.00 93.69 145 GLU A CA 1
ATOM 1212 C C . GLU A 1 145 ? -13.839 -6.073 13.901 1.00 93.69 145 GLU A C 1
ATOM 1214 O O . GLU A 1 145 ? -14.770 -5.600 14.555 1.00 93.69 145 GLU A O 1
ATOM 1219 N N . VAL A 1 146 ? -13.169 -7.164 14.288 1.00 94.62 146 VAL A N 1
ATOM 1220 C CA . VAL A 1 146 ? -13.473 -7.903 15.525 1.00 94.62 146 VAL A CA 1
ATOM 1221 C C . VAL A 1 146 ? -13.299 -7.013 16.759 1.00 94.62 146 VAL A C 1
ATOM 1223 O O . VAL A 1 146 ? -14.150 -7.003 17.648 1.00 94.62 146 VAL A O 1
ATOM 1226 N N . ALA A 1 147 ? -12.219 -6.231 16.824 1.00 93.44 147 ALA A N 1
ATOM 1227 C CA . ALA A 1 147 ? -11.979 -5.321 17.942 1.00 93.44 147 ALA A CA 1
ATOM 1228 C C . ALA A 1 147 ? -13.073 -4.245 18.058 1.00 93.44 147 ALA A C 1
ATOM 1230 O O . ALA A 1 147 ? -13.505 -3.921 19.164 1.00 93.44 147 ALA A O 1
ATOM 1231 N N . ARG A 1 148 ? -13.565 -3.728 16.928 1.00 91.88 148 ARG A N 1
ATOM 1232 C CA . ARG A 1 148 ? -14.677 -2.772 16.884 1.00 91.88 148 ARG A CA 1
ATOM 1233 C C . ARG A 1 148 ? -15.976 -3.382 17.406 1.00 91.88 148 ARG A C 1
ATOM 1235 O O . ARG A 1 148 ? -16.686 -2.726 18.164 1.00 91.88 148 ARG A O 1
ATOM 1242 N N . GLU A 1 149 ? -16.284 -4.616 17.017 1.00 92.00 149 GLU A N 1
ATOM 1243 C CA . GLU A 1 149 ? -17.465 -5.336 17.511 1.00 92.00 149 GLU A CA 1
ATOM 1244 C C . GLU A 1 149 ? -17.386 -5.581 19.021 1.00 92.00 149 GLU A C 1
ATOM 1246 O O . GLU A 1 149 ? -18.359 -5.336 19.735 1.00 92.00 149 GLU A O 1
ATOM 1251 N N . LEU A 1 150 ? -16.212 -5.977 19.524 1.00 92.06 150 LEU A N 1
ATOM 1252 C CA . LEU A 1 150 ? -15.975 -6.143 20.957 1.00 92.06 150 LEU A CA 1
ATOM 1253 C C . LEU A 1 150 ? -16.164 -4.819 21.715 1.00 92.06 150 LEU A C 1
ATOM 1255 O O . LEU A 1 150 ? -16.868 -4.790 22.719 1.00 92.06 150 LEU A O 1
ATOM 1259 N N . GLN A 1 151 ? -15.577 -3.718 21.229 1.00 90.12 151 GLN A N 1
ATOM 1260 C CA . GLN A 1 151 ? -15.743 -2.395 21.840 1.00 90.12 151 GLN A CA 1
ATOM 1261 C C . GLN A 1 151 ? -17.213 -1.974 21.883 1.00 90.12 151 GLN A C 1
ATOM 1263 O O . GLN A 1 151 ? -17.681 -1.510 22.917 1.00 90.12 151 GLN A O 1
ATOM 1268 N N . ALA A 1 152 ? -17.954 -2.177 20.792 1.00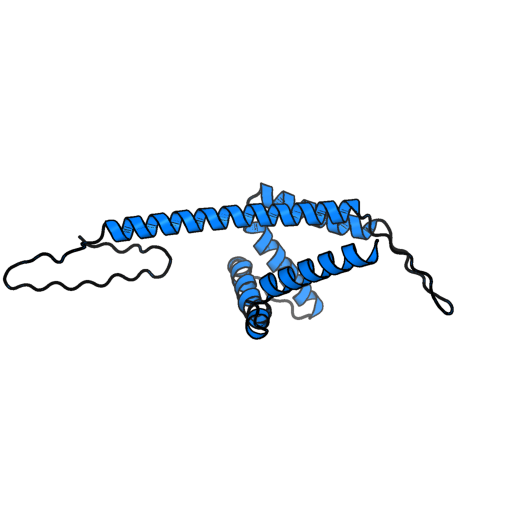 88.50 152 ALA A N 1
ATOM 1269 C CA . ALA A 1 152 ? -19.378 -1.862 20.742 1.00 88.50 152 ALA A CA 1
ATOM 1270 C C . ALA A 1 152 ? -20.202 -2.700 21.736 1.00 88.50 152 ALA A C 1
ATOM 1272 O O . ALA A 1 152 ? -21.168 -2.192 22.298 1.00 88.50 152 ALA A O 1
ATOM 1273 N N . ALA A 1 153 ? -19.814 -3.956 21.974 1.00 89.81 153 ALA A N 1
ATOM 1274 C CA . ALA A 1 153 ? -20.473 -4.830 22.941 1.00 89.81 153 ALA A CA 1
ATOM 1275 C C . ALA A 1 153 ? -20.199 -4.447 24.407 1.00 89.81 153 ALA A C 1
ATOM 1277 O O . ALA A 1 153 ? -21.003 -4.784 25.272 1.00 89.81 153 ALA A O 1
ATOM 1278 N N . LEU A 1 154 ? -19.084 -3.762 24.686 1.00 88.81 154 LEU A N 1
ATOM 1279 C CA . LEU A 1 154 ? -18.742 -3.281 26.028 1.00 88.81 154 LEU A CA 1
ATOM 1280 C C . LEU A 1 154 ? -19.453 -1.975 26.397 1.00 88.81 154 LEU A C 1
ATOM 1282 O O 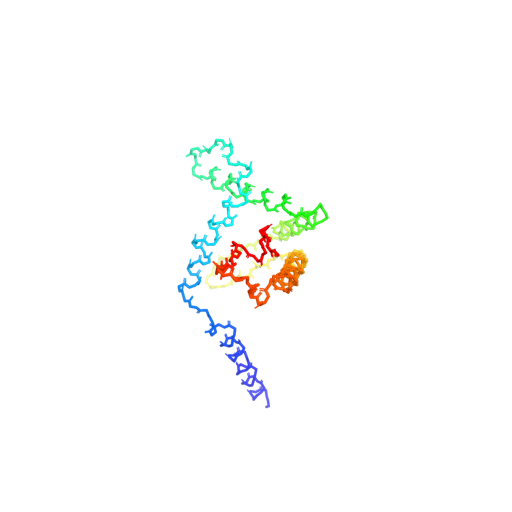. LEU A 1 154 ? -19.543 -1.659 27.577 1.00 88.81 154 LEU A O 1
ATOM 1286 N N . LEU A 1 155 ? -19.932 -1.203 25.419 1.00 88.81 155 LEU A N 1
ATOM 1287 C CA . LEU A 1 155 ? -20.627 0.050 25.704 1.00 88.81 155 LEU A CA 1
ATOM 1288 C C . LEU A 1 155 ? -22.026 -0.215 26.289 1.00 88.81 155 LEU A C 1
ATOM 1290 O O . LEU A 1 155 ? -22.715 -1.129 25.819 1.00 88.81 155 LEU A O 1
ATOM 1294 N N . PRO A 1 156 ? -22.483 0.608 27.254 1.00 85.56 156 PRO A N 1
ATOM 1295 C CA . PRO A 1 156 ? -23.838 0.532 27.783 1.00 85.56 156 PRO A CA 1
ATOM 1296 C C . PRO A 1 156 ? -24.880 0.564 26.658 1.00 85.56 156 PRO A C 1
ATOM 1298 O O . PRO A 1 156 ? -24.961 1.519 25.888 1.00 85.56 156 PRO A O 1
ATOM 1301 N N . GLN A 1 157 ? -25.681 -0.499 26.557 1.00 82.94 157 GLN A N 1
ATOM 1302 C CA . GLN A 1 157 ? -26.795 -0.587 25.599 1.00 82.94 157 GLN A CA 1
ATOM 1303 C C . GLN A 1 157 ? -28.009 0.221 26.079 1.00 82.94 157 GLN A C 1
ATOM 1305 O O . GLN A 1 157 ? -28.817 0.690 25.278 1.00 82.94 157 GLN A O 1
ATOM 1310 N N . GLU A 1 158 ? -28.132 0.381 27.397 1.00 85.19 158 GLU A N 1
ATOM 1311 C CA . GLU A 1 158 ? -29.215 1.097 28.058 1.00 85.19 158 GLU A CA 1
ATOM 1312 C C . GLU A 1 158 ? -28.645 2.164 28.992 1.00 85.19 158 GLU A C 1
ATOM 1314 O O . GLU A 1 158 ? -27.606 1.977 29.625 1.00 85.19 158 GLU A O 1
ATOM 1319 N N . MET A 1 159 ? -29.346 3.293 29.089 1.00 86.44 159 MET A N 1
ATOM 1320 C CA . MET A 1 159 ? -28.958 4.374 29.991 1.00 86.44 159 MET A CA 1
ATOM 1321 C C . MET A 1 159 ? -29.328 4.017 31.433 1.00 86.44 159 MET A C 1
ATOM 1323 O O . MET A 1 159 ? -30.458 3.577 31.674 1.00 86.44 159 MET A O 1
ATOM 1327 N N . PRO A 1 160 ? -28.457 4.290 32.418 1.00 87.12 160 PRO A N 1
ATOM 1328 C CA . PRO A 1 160 ? -28.823 4.127 33.815 1.00 87.12 160 PRO A CA 1
ATOM 1329 C C . PRO A 1 160 ? -29.968 5.081 34.185 1.00 87.12 160 PRO A C 1
ATOM 1331 O O . PRO A 1 160 ? -29.939 6.276 33.879 1.00 87.12 160 PRO A O 1
ATOM 1334 N N . VAL A 1 161 ? -30.986 4.559 34.874 1.00 88.44 161 VAL A N 1
ATOM 1335 C CA . VAL A 1 161 ? -32.125 5.351 35.359 1.00 88.44 161 VAL A CA 1
ATOM 1336 C C . VAL A 1 161 ? -31.850 5.784 36.794 1.00 88.44 161 VAL A C 1
ATOM 1338 O O . VAL A 1 161 ? -31.996 5.003 37.733 1.00 88.44 161 VAL A O 1
ATOM 1341 N N . VAL A 1 162 ? -31.461 7.047 36.970 1.00 92.88 162 VAL A N 1
ATOM 1342 C CA . VAL A 1 162 ? -31.207 7.647 38.287 1.00 92.88 162 VAL A CA 1
ATOM 1343 C C . VAL A 1 162 ? -32.195 8.799 38.514 1.00 92.88 162 VAL A C 1
ATOM 1345 O O . VAL A 1 162 ? -32.246 9.716 37.692 1.00 92.88 162 VAL A O 1
ATOM 1348 N N . PRO A 1 163 ? -32.994 8.799 39.602 1.00 94.00 163 PRO A N 1
ATOM 1349 C CA . PRO A 1 163 ? -33.989 9.843 39.848 1.00 94.00 163 PRO A CA 1
ATOM 1350 C C . PRO A 1 163 ? -33.380 11.250 39.857 1.00 94.00 163 PRO A C 1
ATOM 1352 O O . PRO A 1 163 ? -32.405 11.509 40.558 1.00 94.00 163 PRO A O 1
ATOM 1355 N N . GLY A 1 164 ? -33.978 12.168 39.094 1.00 93.81 164 GLY A N 1
ATOM 1356 C CA . GLY A 1 164 ? -33.512 13.554 38.979 1.00 93.81 164 GLY A CA 1
ATOM 1357 C C . GLY A 1 164 ? -32.338 13.775 38.016 1.00 93.81 164 GLY A C 1
ATOM 1358 O O . GLY A 1 164 ? -31.926 14.920 37.853 1.00 93.81 164 GLY A O 1
ATOM 1359 N N . TRP A 1 165 ? -31.834 12.727 37.355 1.00 93.69 165 TRP A N 1
ATOM 1360 C CA . TRP A 1 165 ? -30.734 12.806 36.390 1.00 93.69 165 TRP A CA 1
ATOM 1361 C C . TRP A 1 165 ? -31.135 12.220 35.032 1.00 93.69 165 TRP A C 1
ATOM 1363 O O . TRP A 1 165 ? -31.917 11.276 34.950 1.00 93.69 165 TRP A O 1
ATOM 1373 N N . SER A 1 166 ? -30.580 12.777 33.954 1.00 90.06 166 SER A N 1
ATOM 1374 C CA . SER A 1 166 ? -30.746 12.270 32.589 1.00 90.06 166 SER A CA 1
ATOM 1375 C C . SER A 1 166 ? -29.380 12.096 31.938 1.00 90.06 166 SER A C 1
ATOM 1377 O O . SER A 1 166 ? -28.584 13.037 31.937 1.00 90.06 166 SER A O 1
ATOM 1379 N N . PHE A 1 167 ? -29.131 10.927 31.354 1.00 90.00 167 PHE A N 1
ATOM 1380 C CA . PHE A 1 167 ? -27.884 10.610 30.661 1.00 90.00 167 PHE A CA 1
ATOM 1381 C C . PHE A 1 167 ? -28.093 10.604 29.144 1.00 90.00 167 PHE A C 1
ATOM 1383 O O . PHE A 1 167 ? -29.141 10.189 28.651 1.00 90.00 167 PHE A O 1
ATOM 1390 N N . ALA A 1 168 ? -27.089 11.077 28.406 1.00 88.06 168 ALA A N 1
ATOM 1391 C CA . ALA A 1 168 ? -27.018 10.997 26.952 1.00 88.06 168 ALA A CA 1
ATOM 1392 C C . ALA A 1 168 ? -25.580 10.655 26.551 1.00 88.06 168 ALA A C 1
ATOM 1394 O O . ALA A 1 168 ? -24.637 11.259 27.061 1.00 88.06 168 ALA A O 1
ATOM 1395 N N . HIS A 1 169 ? -25.414 9.714 25.624 1.00 86.94 169 HIS A N 1
ATOM 1396 C CA . HIS A 1 169 ? -24.114 9.302 25.106 1.00 86.94 169 HIS A CA 1
ATOM 1397 C C . HIS A 1 169 ? -24.130 9.284 23.576 1.00 86.94 169 HIS A C 1
ATOM 1399 O O . HIS A 1 169 ? -25.162 9.080 22.938 1.00 86.94 169 HIS A O 1
ATOM 1405 N N . SER A 1 170 ? -22.963 9.472 22.971 1.00 87.00 170 SER A N 1
ATOM 1406 C CA . SER A 1 170 ? -22.742 9.298 21.537 1.00 87.00 170 SER A CA 1
ATOM 1407 C C . SER A 1 170 ? -21.301 8.857 21.339 1.00 87.00 170 SER A C 1
ATOM 1409 O O . SER A 1 170 ? -20.384 9.597 21.687 1.00 87.00 170 SER A O 1
ATOM 1411 N N . TYR A 1 171 ? -21.101 7.674 20.764 1.00 87.56 171 TYR A N 1
ATOM 1412 C CA . TYR A 1 171 ? -19.773 7.134 20.494 1.00 87.56 171 TYR A CA 1
ATOM 1413 C C . TYR A 1 171 ? -19.489 7.136 18.993 1.00 87.56 171 TYR A C 1
ATOM 1415 O O . TYR A 1 171 ? -20.278 6.616 18.205 1.00 87.56 171 TYR A O 1
ATOM 1423 N N . ARG A 1 172 ? -18.362 7.728 18.584 1.00 87.06 172 ARG A N 1
ATOM 1424 C CA . ARG A 1 172 ? -17.906 7.736 17.190 1.00 87.06 172 ARG A CA 1
ATOM 1425 C C . ARG A 1 172 ? -16.393 7.578 17.143 1.00 87.06 172 ARG A C 1
ATOM 1427 O O . ARG A 1 172 ? -15.668 8.453 17.604 1.00 87.06 172 ARG A O 1
ATOM 1434 N N . THR A 1 173 ? -15.926 6.494 16.537 1.00 88.94 173 THR A N 1
ATOM 1435 C CA . THR A 1 173 ? -14.498 6.246 16.328 1.00 88.94 173 THR A CA 1
ATOM 1436 C C . THR A 1 173 ? -13.946 7.116 15.194 1.00 88.94 173 THR A C 1
ATOM 1438 O O . THR A 1 173 ? -14.658 7.469 14.248 1.00 88.94 173 THR A O 1
ATOM 1441 N N . ALA A 1 174 ? -12.665 7.483 15.287 1.00 85.75 174 ALA A N 1
ATOM 1442 C CA . ALA A 1 174 ? -11.966 8.206 14.221 1.00 85.75 174 ALA A CA 1
ATOM 1443 C C . ALA A 1 174 ? -11.544 7.277 13.064 1.00 85.75 174 ALA A C 1
ATOM 1445 O O . ALA A 1 174 ? -11.627 7.677 11.906 1.00 85.75 174 ALA A O 1
ATOM 1446 N N . ASN A 1 175 ? -11.128 6.049 13.394 1.00 87.38 175 ASN A N 1
ATOM 1447 C CA . ASN A 1 175 ? -10.819 4.952 12.467 1.00 87.38 175 ASN A CA 1
ATOM 1448 C C . ASN A 1 175 ? -11.700 3.732 12.819 1.00 87.38 175 ASN A C 1
ATOM 1450 O O . ASN A 1 175 ? -12.801 3.900 13.345 1.00 87.38 175 ASN A O 1
ATOM 1454 N N . GLU A 1 176 ? -11.233 2.508 12.567 1.00 88.00 176 GLU A N 1
ATOM 1455 C CA . GLU A 1 176 ? -11.949 1.267 12.874 1.00 88.00 176 GLU A CA 1
ATOM 1456 C C . GLU A 1 176 ? -12.237 1.094 14.378 1.00 88.00 176 GLU A C 1
ATOM 1458 O O . GLU A 1 176 ? -13.321 0.636 14.727 1.00 88.00 176 GLU A O 1
ATOM 1463 N N . VAL A 1 177 ? -11.324 1.518 15.261 1.00 91.00 177 VAL A N 1
ATOM 1464 C CA . VAL A 1 177 ? -11.456 1.428 16.732 1.00 91.00 177 VAL A CA 1
ATOM 1465 C C . VAL A 1 177 ? -11.086 2.742 17.427 1.00 91.00 177 VAL A C 1
ATOM 1467 O O . VAL A 1 177 ? -10.323 3.548 16.884 1.00 91.00 177 VAL A O 1
ATOM 1470 N N . GLY A 1 178 ? -11.645 2.974 18.620 1.00 87.88 178 GLY A N 1
ATOM 1471 C CA . GLY A 1 178 ? -11.395 4.156 19.455 1.00 87.88 178 GLY A CA 1
ATOM 1472 C C . GLY A 1 178 ? -10.651 3.819 20.749 1.00 87.88 178 GLY A C 1
ATOM 1473 O O . GLY A 1 178 ? -10.637 2.671 21.184 1.00 87.88 178 GLY A O 1
ATOM 1474 N N . GLY A 1 179 ? -10.001 4.817 21.355 1.00 87.56 179 GLY A N 1
ATOM 1475 C CA . GLY A 1 179 ? -9.386 4.686 22.687 1.00 87.56 179 GLY A CA 1
ATOM 1476 C C . GLY A 1 179 ? -10.319 5.080 23.836 1.00 87.56 179 GLY A C 1
ATOM 1477 O O . GLY A 1 179 ? -10.024 4.781 24.989 1.00 87.56 179 GLY A O 1
ATOM 1478 N N . ASP A 1 180 ? -11.430 5.746 23.518 1.00 86.94 180 ASP A N 1
ATOM 1479 C CA . ASP A 1 180 ? -12.398 6.232 24.497 1.00 86.94 180 ASP A CA 1
ATOM 1480 C C . ASP A 1 180 ? -13.350 5.098 24.916 1.00 86.94 180 ASP A C 1
ATOM 1482 O O . ASP A 1 180 ? -13.741 4.275 24.083 1.00 86.94 180 ASP A O 1
ATOM 1486 N N . TYR A 1 181 ? -13.736 5.068 26.192 1.00 83.88 181 TYR A N 1
ATOM 1487 C CA . TYR A 1 181 ? -14.660 4.095 26.788 1.00 83.88 181 TYR A CA 1
ATOM 1488 C C . TYR A 1 181 ? -15.425 4.750 27.949 1.00 83.88 181 TYR A C 1
ATOM 1490 O O . TYR A 1 181 ? -14.871 5.604 28.644 1.00 83.88 181 TYR A O 1
ATOM 1498 N N . TYR A 1 182 ? -16.685 4.364 28.149 1.00 80.94 182 TYR A N 1
ATOM 1499 C CA . TYR A 1 182 ? -17.513 4.758 29.291 1.00 80.94 182 TYR A CA 1
ATOM 1500 C C . TYR A 1 182 ? -18.385 3.572 29.720 1.00 80.94 182 TYR A C 1
ATOM 1502 O O . TYR A 1 182 ? -18.744 2.750 28.877 1.00 80.94 182 TYR A O 1
ATOM 1510 N N . ASP A 1 183 ? -18.701 3.517 31.013 1.00 81.25 183 ASP A N 1
ATOM 1511 C CA . ASP A 1 183 ? -19.464 2.466 31.701 1.00 81.25 183 ASP A CA 1
ATOM 1512 C C . ASP A 1 183 ? -20.379 3.128 32.742 1.00 81.25 183 ASP A C 1
ATOM 1514 O O . ASP A 1 183 ? -19.846 3.965 33.517 1.00 81.25 183 ASP A O 1
#

Secondary structure (DSSP, 8-state):
-HHHHHHHHHHHHHHHHHHHHTT--HHHHHHIIIIIHHHHHHHHHTTTTTSPPPSSHHHHHHHHHHHHHHHHHHHS-HHHHHHHHHHHHHHHHHHHS-------SSS--------HHHHHHHHHHHHHHHHHHHHHHHHHHHHHHHHHHHHHHHS-SS----TT---------SSSS-S----

Sequence (183 aa):
MARARTQGFLDRLQRFFRDYTAGMNSRDLRRLFERDAANAYAVLTREHAREPEPRDGIKLWLHRTRLAFLGLSYKLSPARRLLFVLALLFLLLGFTRDLEVVFSTERVRILVDFSPFWFTLSFLALTYLLALELVDRVRVRDELEVARELQAALLPQEMPVVPGWSFAHSYRTANEVGGDYYD

Radius of gyration: 26.7 Å; chains: 1; bounding box: 55×49×87 Å

Foldseek 3Di:
DVVVVVVVVVVVVVVVVCVVCVPPDPVVVVCCVPPVVVVLLCQLCVVVVPDDQDPDDVVNVVVSVVSSLVSVLVPDDPVLSVLLVQLVVLQVVLVPPDDDDDDDDPDDDDDDGRPVVSNVSSVVSVVVSVVVVVVVVVVVVVVLQVVLVVQVVQADPDDDDDPPDDDDDDDDDPPSDHPDHDD